Protein AF-A0A9D3PHN5-F1 (afdb_monomer)

Mean predicted aligned error: 14.87 Å

Sequence (229 aa):
MRIDFESGGRRMSIEAEALLQEAKESIEAAQNYRSELQQRLHGLSQARKQVRGSSSQTREALRRHFQELQTALARLLGERLAALLQEVDAIEQDSVRPLDDCQKLIEQGVSTADELLREGEAAIRCGEKDDKLGSFTKKALQIQLDSLPEVPALVDVPCLSAQLDDSLLHVVRERVSRHGSVASHPPVQIEELVERPGSVLVRWCKVRPRPPPDPPYLLVPVPRGLRFA

InterPro domains:
  IPR060586 CRLF3, N-terminal coiled-coil domain [PF27984] (26-161)

Radius of gyration: 51.21 Å; Cα contacts (8 Å, |Δi|>4): 59; chains: 1; bounding box: 119×55×153 Å

pLDDT: mean 83.65, std 16.76, range [39.19, 98.5]

Structure (mmCIF, N/CA/C/O backbone):
data_AF-A0A9D3PHN5-F1
#
_entry.id   AF-A0A9D3PHN5-F1
#
loop_
_atom_site.group_PDB
_atom_site.id
_atom_site.type_symbol
_atom_site.label_atom_id
_atom_site.label_alt_id
_atom_site.label_comp_id
_atom_site.label_asym_id
_atom_site.label_entity_id
_atom_site.label_seq_id
_atom_site.pdbx_PDB_ins_code
_atom_site.Cartn_x
_atom_site.Cartn_y
_atom_site.Cartn_z
_atom_site.occupancy
_atom_site.B_iso_or_equiv
_atom_site.auth_seq_id
_atom_site.auth_comp_id
_atom_site.auth_asym_id
_atom_site.auth_atom_id
_atom_site.pdbx_PDB_model_num
ATOM 1 N N . MET A 1 1 ? -64.621 1.259 97.352 1.00 39.19 1 MET A N 1
ATOM 2 C CA . MET A 1 1 ? -64.080 2.376 96.550 1.00 39.19 1 MET A CA 1
ATOM 3 C C . MET A 1 1 ? -62.578 2.166 96.374 1.00 39.19 1 MET A C 1
ATOM 5 O O . MET A 1 1 ? -61.781 2.647 97.160 1.00 39.19 1 MET A O 1
ATOM 9 N N . ARG A 1 2 ? -62.218 1.307 95.428 1.00 47.12 2 ARG A N 1
ATOM 10 C CA . ARG A 1 2 ? -60.880 0.974 94.904 1.00 47.12 2 ARG A CA 1
ATOM 11 C C . ARG A 1 2 ? -61.189 0.246 93.591 1.00 47.12 2 ARG A C 1
ATOM 13 O O . ARG A 1 2 ? -62.236 -0.394 93.563 1.00 47.12 2 ARG A O 1
ATOM 20 N N . ILE A 1 3 ? -60.308 0.322 92.591 1.00 48.88 3 ILE A N 1
ATOM 21 C CA . ILE A 1 3 ? -60.563 0.110 91.144 1.00 48.88 3 ILE A CA 1
ATOM 22 C C . ILE A 1 3 ? -60.984 1.477 90.561 1.00 48.88 3 ILE A C 1
ATOM 24 O O . ILE A 1 3 ? -62.019 1.999 90.944 1.00 48.88 3 ILE A O 1
ATOM 28 N N . ASP A 1 4 ? -60.088 2.278 89.966 1.00 47.00 4 ASP A N 1
ATOM 29 C CA . ASP A 1 4 ? -59.710 2.165 88.544 1.00 47.00 4 ASP A CA 1
ATOM 30 C C . ASP A 1 4 ? -58.341 2.787 88.154 1.00 47.00 4 ASP A C 1
ATOM 32 O O . ASP A 1 4 ? -58.029 2.920 86.972 1.00 47.00 4 ASP A O 1
ATOM 36 N N . PHE A 1 5 ? -57.474 3.171 89.097 1.00 45.59 5 PHE A N 1
ATOM 37 C CA . PHE A 1 5 ? -56.275 3.961 88.740 1.00 45.59 5 PHE A CA 1
ATOM 38 C C . PHE A 1 5 ? -55.102 3.164 88.115 1.00 45.59 5 PHE A C 1
ATOM 40 O O . PHE A 1 5 ? -54.188 3.762 87.556 1.00 45.59 5 PHE A O 1
ATOM 47 N N . GLU A 1 6 ? -55.119 1.824 88.143 1.00 48.78 6 GLU A N 1
ATOM 48 C CA . GLU A 1 6 ? -54.029 0.985 87.594 1.00 48.78 6 GLU A CA 1
ATOM 49 C C . GLU A 1 6 ? -54.205 0.597 86.108 1.00 48.78 6 GLU A C 1
ATOM 51 O O . GLU A 1 6 ? -53.236 0.220 85.446 1.00 48.78 6 GLU A O 1
ATOM 56 N N . SER A 1 7 ? -55.409 0.733 85.535 1.00 52.72 7 SER A N 1
ATOM 57 C CA . SER A 1 7 ? -55.694 0.312 84.147 1.00 52.72 7 SER A CA 1
ATOM 58 C C . SER A 1 7 ? -55.188 1.287 83.074 1.00 52.72 7 SER A C 1
ATOM 60 O O . SER A 1 7 ? -54.903 0.864 81.953 1.00 52.72 7 SER A O 1
ATOM 62 N N . GLY A 1 8 ? -55.035 2.576 83.399 1.00 52.84 8 GLY A N 1
ATOM 63 C CA . GLY A 1 8 ? -54.506 3.589 82.472 1.00 52.84 8 GLY A CA 1
ATOM 64 C C . GLY A 1 8 ? -52.986 3.513 82.280 1.00 52.84 8 GLY A C 1
ATOM 65 O O . GLY A 1 8 ? -52.499 3.647 81.161 1.00 52.84 8 GLY A O 1
ATOM 66 N N . GLY A 1 9 ? -52.234 3.214 83.347 1.00 55.41 9 GLY A N 1
ATOM 67 C CA . GLY A 1 9 ? -50.768 3.099 83.302 1.00 55.41 9 GLY A CA 1
ATOM 68 C C . GLY A 1 9 ? -50.265 1.844 82.578 1.00 55.41 9 GLY A C 1
ATOM 69 O O . GLY A 1 9 ? -49.274 1.907 81.855 1.00 55.41 9 GLY A O 1
ATOM 70 N N . ARG A 1 10 ? -50.979 0.712 82.692 1.00 58.91 10 ARG A N 1
ATOM 71 C CA . ARG A 1 10 ? -50.645 -0.524 81.956 1.00 58.91 10 ARG A CA 1
ATOM 72 C C . ARG A 1 10 ? -50.884 -0.416 80.452 1.00 58.91 10 ARG A C 1
ATOM 74 O O . ARG A 1 10 ? -50.079 -0.936 79.691 1.00 58.91 10 ARG A O 1
ATOM 81 N N . ARG A 1 11 ? -51.951 0.263 80.009 1.00 59.31 11 ARG A N 1
ATOM 82 C CA . ARG A 1 11 ? -52.222 0.453 78.571 1.00 59.31 11 ARG A CA 1
ATOM 83 C C . ARG A 1 11 ? -51.167 1.325 77.892 1.00 59.31 11 ARG A C 1
ATOM 85 O O . ARG A 1 11 ? -50.680 0.937 76.838 1.00 59.31 11 ARG A O 1
ATOM 92 N N . MET A 1 12 ? -50.749 2.422 78.531 1.00 60.56 12 MET A N 1
ATOM 93 C CA . MET A 1 12 ? -49.674 3.263 77.987 1.00 60.56 12 MET A CA 1
ATOM 94 C C . MET A 1 12 ? -48.314 2.550 77.947 1.00 60.56 12 MET A C 1
ATOM 96 O O . MET A 1 12 ? -47.527 2.796 77.041 1.00 60.56 12 MET A O 1
ATOM 100 N N . SER A 1 13 ? -48.035 1.645 78.892 1.00 68.06 13 SER A N 1
ATOM 101 C CA . SER A 1 13 ? -46.814 0.823 78.874 1.00 68.06 13 SER A CA 1
ATOM 102 C C . SER A 1 13 ? -46.782 -0.146 77.686 1.00 68.06 13 SER A C 1
ATOM 104 O O . SER A 1 13 ? -45.736 -0.321 77.073 1.00 68.06 13 SER A O 1
ATOM 106 N N . ILE A 1 14 ? -47.924 -0.746 77.339 1.00 74.75 14 ILE A N 1
ATOM 107 C CA . ILE A 1 14 ? -48.035 -1.718 76.238 1.00 74.75 14 ILE A CA 1
ATOM 108 C C . ILE A 1 14 ? -47.946 -1.021 74.872 1.00 74.75 14 ILE A C 1
ATOM 110 O O . ILE A 1 14 ? -47.276 -1.520 73.973 1.00 74.75 14 ILE A O 1
ATOM 114 N N . GLU A 1 15 ? -48.572 0.150 74.712 1.00 78.12 15 GLU A N 1
ATOM 115 C CA . GLU A 1 15 ? -48.428 0.962 73.492 1.00 78.12 15 GLU A CA 1
ATOM 116 C C . GLU A 1 15 ? -46.992 1.464 73.309 1.00 78.12 15 GLU A C 1
ATOM 118 O O . GLU A 1 15 ? -46.458 1.412 72.203 1.00 78.12 15 GLU A O 1
ATOM 123 N N . ALA A 1 16 ? -46.334 1.892 74.391 1.00 79.31 16 ALA A N 1
ATOM 124 C CA . ALA A 1 16 ? -44.933 2.291 74.343 1.00 79.31 16 ALA A CA 1
ATOM 125 C C . ALA A 1 16 ? -44.014 1.121 73.955 1.00 79.31 16 ALA A C 1
ATOM 127 O O . ALA A 1 16 ? -43.113 1.312 73.143 1.00 79.31 16 ALA A O 1
ATOM 128 N N . GLU A 1 17 ? -44.249 -0.086 74.480 1.00 84.00 17 GLU A N 1
ATOM 129 C CA . GLU A 1 17 ? -43.506 -1.299 74.108 1.00 84.00 17 GLU A CA 1
ATOM 130 C C . GLU A 1 17 ? -43.743 -1.716 72.649 1.00 84.00 17 GLU A C 1
ATOM 132 O O . GLU A 1 17 ? -42.786 -2.085 71.965 1.00 84.00 17 GLU A O 1
ATOM 137 N N . ALA A 1 18 ? -44.977 -1.600 72.145 1.00 86.50 18 ALA A N 1
ATOM 138 C CA . ALA A 1 18 ? -45.311 -1.881 70.748 1.00 86.50 18 ALA A CA 1
ATOM 139 C C . ALA A 1 18 ? -44.608 -0.912 69.783 1.00 86.50 18 ALA A C 1
ATOM 141 O O . ALA A 1 18 ? -43.981 -1.351 68.821 1.00 86.50 18 ALA A O 1
ATOM 142 N N . LEU A 1 19 ? -44.623 0.391 70.087 1.00 89.94 19 LEU A N 1
ATOM 143 C CA . LEU A 1 19 ? -43.897 1.406 69.314 1.00 89.94 19 LEU A CA 1
ATOM 144 C C . LEU A 1 19 ? -42.378 1.176 69.348 1.00 89.94 19 LEU A C 1
ATOM 146 O O . LEU A 1 19 ? -41.686 1.388 68.353 1.00 89.94 19 LEU A O 1
ATOM 150 N N . LEU A 1 20 ? -41.843 0.717 70.483 1.00 92.06 20 LEU A N 1
ATOM 151 C CA . LEU A 1 20 ? -40.424 0.375 70.622 1.00 92.06 20 LEU A CA 1
ATOM 152 C C . LEU A 1 20 ? -40.050 -0.836 69.762 1.00 92.06 20 LEU A C 1
ATOM 154 O O . LEU A 1 20 ? -38.965 -0.866 69.180 1.00 92.06 20 LEU A O 1
ATOM 158 N N . GLN A 1 21 ? -40.934 -1.829 69.681 1.00 90.94 21 GLN A N 1
ATOM 159 C CA . GLN A 1 21 ? -40.743 -3.009 68.847 1.00 90.94 21 GLN A CA 1
ATOM 160 C C . GLN A 1 21 ? -40.829 -2.666 67.352 1.00 90.94 21 GLN A C 1
ATOM 162 O O . GLN A 1 21 ? -39.932 -3.033 66.595 1.00 90.94 21 GLN A O 1
ATOM 167 N N . GLU A 1 22 ? -41.813 -1.866 66.943 1.00 93.44 22 GLU A N 1
ATOM 168 C CA . GLU A 1 22 ? -41.948 -1.372 65.567 1.00 93.44 22 GLU A CA 1
ATOM 169 C C . GLU A 1 22 ? -40.737 -0.527 65.135 1.00 93.44 22 GLU A C 1
ATOM 171 O O . GLU A 1 22 ? -40.224 -0.665 64.020 1.00 93.44 22 GLU A O 1
ATOM 176 N N . ALA A 1 23 ? -40.211 0.313 66.033 1.00 94.38 23 ALA A N 1
ATOM 177 C CA . ALA A 1 23 ? -38.996 1.079 65.775 1.00 94.38 23 ALA A CA 1
ATOM 178 C C . ALA A 1 23 ? -37.770 0.171 65.577 1.00 94.38 23 ALA A C 1
ATOM 180 O O . ALA A 1 23 ? -36.945 0.445 64.702 1.00 94.38 23 ALA A O 1
ATOM 181 N N . LYS A 1 24 ? -37.644 -0.921 66.346 1.00 94.94 24 LYS A N 1
ATOM 182 C CA . LYS A 1 24 ? -36.559 -1.904 66.176 1.00 94.94 24 LYS A CA 1
ATOM 183 C C . LYS A 1 24 ? -36.649 -2.616 64.829 1.00 94.94 24 LYS A C 1
ATOM 185 O O . LYS A 1 24 ? -35.645 -2.677 64.124 1.00 94.94 24 LYS A O 1
ATOM 190 N N . GLU A 1 25 ? -37.836 -3.085 64.454 1.00 95.69 25 GLU A N 1
ATOM 191 C CA . GLU A 1 25 ? -38.083 -3.737 63.160 1.00 95.69 25 GLU A CA 1
ATOM 192 C C . GLU A 1 25 ? -37.819 -2.776 61.993 1.00 95.69 25 GLU A C 1
ATOM 194 O O . GLU A 1 25 ? -37.174 -3.138 61.009 1.00 95.69 25 GLU A O 1
ATOM 199 N N . SER A 1 26 ? -38.216 -1.508 62.137 1.00 96.31 26 SER A N 1
ATOM 200 C CA . SER A 1 26 ? -37.928 -0.454 61.159 1.00 96.31 26 SER A CA 1
ATOM 201 C C . SER A 1 26 ? -36.427 -0.168 61.029 1.00 96.31 26 SER A C 1
ATOM 203 O O . SER A 1 26 ? -35.927 0.023 59.918 1.00 96.31 26 SER A O 1
ATOM 205 N N . ILE A 1 27 ? -35.683 -0.155 62.143 1.00 97.06 27 ILE A N 1
ATOM 206 C CA . ILE A 1 27 ? -34.220 0.001 62.133 1.00 97.06 27 ILE A CA 1
ATOM 207 C C . ILE A 1 27 ? -33.560 -1.187 61.428 1.00 97.06 27 ILE A C 1
ATOM 209 O O . ILE A 1 27 ? -32.676 -0.977 60.595 1.00 97.06 27 ILE A O 1
ATOM 213 N N . GLU A 1 28 ? -33.981 -2.416 61.726 1.00 96.94 28 GLU A N 1
ATOM 214 C CA . GLU A 1 28 ? -33.450 -3.623 61.085 1.00 96.94 28 GLU A CA 1
ATOM 215 C C . GLU A 1 28 ? -33.737 -3.625 59.575 1.00 96.94 28 GLU A C 1
ATOM 217 O O . GLU A 1 28 ? -32.826 -3.820 58.765 1.00 96.94 28 GLU A O 1
ATOM 222 N N . ALA A 1 29 ? -34.964 -3.281 59.171 1.00 97.25 29 ALA A N 1
ATOM 223 C CA . ALA A 1 29 ? -35.333 -3.122 57.767 1.00 97.25 29 ALA A CA 1
ATOM 224 C C . ALA A 1 29 ? -34.477 -2.054 57.062 1.00 97.25 29 ALA A C 1
ATOM 226 O O . ALA A 1 29 ? -33.975 -2.285 55.958 1.00 97.25 29 ALA A O 1
ATOM 227 N N . ALA A 1 30 ? -34.238 -0.906 57.705 1.00 97.25 30 ALA A N 1
ATOM 228 C CA . ALA A 1 30 ? -33.382 0.146 57.161 1.00 97.25 30 ALA A CA 1
ATOM 229 C C . ALA A 1 30 ? -31.910 -0.294 57.035 1.00 97.25 30 ALA A C 1
ATOM 231 O O . ALA A 1 30 ? -31.236 0.062 56.063 1.00 97.25 30 ALA A O 1
ATOM 232 N N . GLN A 1 31 ? -31.399 -1.085 57.985 1.00 97.44 31 GLN A N 1
ATOM 233 C CA . GLN A 1 31 ? -30.042 -1.639 57.933 1.00 97.44 31 GLN A CA 1
ATOM 234 C C . GLN A 1 31 ? -29.880 -2.655 56.797 1.00 97.44 31 GLN A C 1
ATOM 236 O O . GLN A 1 31 ? -28.888 -2.590 56.059 1.00 97.44 31 GLN A O 1
ATOM 241 N N . ASN A 1 32 ? -30.862 -3.538 56.617 1.00 97.69 32 ASN A N 1
ATOM 242 C CA . ASN A 1 32 ? -30.896 -4.496 55.513 1.00 97.69 32 ASN A CA 1
ATOM 243 C C . ASN A 1 32 ? -30.958 -3.766 54.166 1.00 97.69 32 ASN A C 1
ATOM 245 O O . ASN A 1 32 ? -30.109 -3.989 53.301 1.00 97.69 32 ASN A O 1
ATOM 249 N N . TYR A 1 33 ? -31.861 -2.790 54.032 1.00 97.56 33 TYR A N 1
ATOM 250 C CA . TYR A 1 33 ? -31.985 -1.978 52.823 1.00 97.56 33 TYR A CA 1
ATOM 251 C C . TYR A 1 33 ? -30.690 -1.227 52.481 1.00 97.56 33 TYR A C 1
ATOM 253 O O . TYR A 1 33 ? -30.237 -1.237 51.334 1.00 97.56 33 TYR A O 1
ATOM 261 N N . ARG A 1 34 ? -30.024 -0.625 53.477 1.00 98.12 34 ARG A N 1
ATOM 262 C CA . ARG A 1 34 ? -28.717 0.023 53.282 1.00 98.12 34 ARG A CA 1
ATOM 263 C C . ARG A 1 34 ? -27.672 -0.960 52.751 1.00 98.12 34 ARG A C 1
ATOM 265 O O . ARG A 1 34 ? -26.902 -0.596 51.861 1.00 98.12 34 ARG A O 1
ATOM 272 N N . SER A 1 35 ? -27.637 -2.177 53.287 1.00 97.62 35 SER A N 1
ATOM 273 C CA . SER A 1 35 ? -26.669 -3.207 52.891 1.00 97.62 35 SER A CA 1
ATOM 274 C C . SER A 1 35 ? -26.894 -3.656 51.442 1.00 97.62 35 SER A C 1
ATOM 276 O O . SER A 1 35 ? -25.946 -3.709 50.655 1.00 97.62 35 SER A O 1
ATOM 278 N N . GLU A 1 36 ? -28.150 -3.860 51.036 1.00 97.94 36 GLU A N 1
ATOM 279 C CA . GLU A 1 36 ? -28.498 -4.153 49.640 1.00 97.94 36 GLU A CA 1
ATOM 280 C C . GLU A 1 36 ? -28.116 -3.012 48.690 1.00 97.94 36 GLU A C 1
ATOM 282 O O . GLU A 1 36 ? -27.560 -3.245 47.611 1.00 97.94 36 GLU A O 1
ATOM 287 N N . LEU A 1 37 ? -28.370 -1.758 49.082 1.00 98.06 37 LEU A N 1
ATOM 288 C CA . LEU A 1 37 ? -27.970 -0.594 48.291 1.00 98.06 37 LEU A CA 1
ATOM 289 C C . LEU A 1 37 ? -26.449 -0.521 48.121 1.00 98.06 37 LEU A C 1
ATOM 291 O O . LEU A 1 37 ? -25.969 -0.238 47.022 1.00 98.06 37 LEU A O 1
ATOM 295 N N . GLN A 1 38 ? -25.679 -0.814 49.170 1.00 97.94 38 GLN A N 1
ATOM 296 C CA . GLN A 1 38 ? -24.216 -0.871 49.097 1.00 97.94 38 GLN A CA 1
ATOM 297 C C . GLN A 1 38 ? -23.734 -1.972 48.144 1.00 97.94 38 GLN A C 1
ATOM 299 O O . GLN A 1 38 ? -22.843 -1.726 47.324 1.00 97.94 38 GLN A O 1
ATOM 304 N N . GLN A 1 39 ? -24.359 -3.152 48.174 1.00 97.12 39 GLN A N 1
ATOM 305 C CA . GLN A 1 39 ? -24.060 -4.236 47.237 1.00 97.12 39 GLN A CA 1
ATOM 306 C C . GLN A 1 39 ? -24.372 -3.835 45.786 1.00 97.12 39 GLN A C 1
ATOM 308 O O . GLN A 1 39 ? -23.549 -4.042 44.890 1.00 97.12 39 GLN A O 1
ATOM 313 N N . ARG A 1 40 ? -25.521 -3.191 45.537 1.00 96.88 40 ARG A N 1
ATOM 314 C CA . ARG A 1 40 ? -25.890 -2.689 44.201 1.00 96.88 40 ARG A CA 1
ATOM 315 C C . ARG A 1 40 ? -24.937 -1.596 43.711 1.00 96.88 40 ARG A C 1
ATOM 317 O O . ARG A 1 40 ? -24.549 -1.609 42.543 1.00 96.88 40 ARG A O 1
ATOM 324 N N . LEU A 1 41 ? -24.506 -0.684 44.587 1.00 97.94 41 LEU A N 1
ATOM 325 C CA . LEU A 1 41 ? -23.492 0.329 44.264 1.00 97.94 41 LEU A CA 1
ATOM 326 C C . LEU A 1 41 ? -22.151 -0.309 43.884 1.00 97.94 41 LEU A C 1
ATOM 328 O O . LEU A 1 41 ? -21.505 0.137 42.931 1.00 97.94 41 LEU A O 1
ATOM 332 N N . HIS A 1 42 ? -21.749 -1.375 44.581 1.00 96.75 42 HIS A N 1
ATOM 333 C CA . HIS A 1 42 ? -20.556 -2.137 44.228 1.00 96.75 42 HIS A CA 1
ATOM 334 C C . HIS A 1 42 ? -20.684 -2.777 42.838 1.00 96.75 42 HIS A C 1
ATOM 336 O O . HIS A 1 42 ? -19.801 -2.589 41.997 1.00 96.75 42 HIS A O 1
ATOM 342 N N . GLY A 1 43 ? -21.805 -3.450 42.558 1.00 96.31 43 GLY A N 1
ATOM 343 C CA . GLY A 1 43 ? -22.086 -4.030 41.241 1.00 96.31 43 GLY A CA 1
ATOM 344 C C . GLY A 1 43 ? -22.066 -2.986 40.119 1.00 96.31 43 GLY A C 1
ATOM 345 O O . GLY A 1 43 ? -21.441 -3.193 39.079 1.00 96.31 43 GLY A O 1
ATOM 346 N N . LEU A 1 44 ? -22.646 -1.803 40.353 1.00 97.44 44 LEU A N 1
ATOM 347 C CA . LEU A 1 44 ? -22.613 -0.696 39.395 1.00 97.44 44 LEU A CA 1
ATOM 348 C C . LEU A 1 44 ? -21.183 -0.193 39.134 1.00 97.44 44 LEU A C 1
ATOM 350 O O . LEU A 1 44 ? -20.829 0.128 37.997 1.00 97.44 44 LEU A O 1
ATOM 354 N N . SER A 1 45 ? -20.343 -0.133 40.171 1.00 97.31 45 SER A N 1
ATOM 355 C CA . SER A 1 45 ? -18.927 0.227 40.037 1.00 97.31 45 SER A CA 1
ATOM 356 C C . SER A 1 45 ? -18.167 -0.780 39.169 1.00 97.31 45 SER A C 1
ATOM 358 O O . SER A 1 45 ? -17.412 -0.383 38.277 1.00 97.31 45 SER A O 1
ATOM 360 N N . GLN A 1 46 ? -18.412 -2.079 39.361 1.00 96.38 46 GLN A N 1
ATOM 361 C CA . GLN A 1 46 ? -17.823 -3.133 38.532 1.00 96.38 46 GLN A CA 1
ATOM 362 C C . GLN A 1 46 ? -18.296 -3.049 37.074 1.00 96.38 46 GLN A C 1
ATOM 364 O O . GLN A 1 46 ? -17.462 -3.034 36.168 1.00 96.38 46 GLN A O 1
ATOM 369 N N . ALA A 1 47 ? -19.600 -2.879 36.838 1.00 93.50 47 ALA A N 1
ATOM 370 C CA . ALA A 1 47 ? -20.152 -2.713 35.492 1.00 93.50 47 ALA A CA 1
ATOM 371 C C . ALA A 1 47 ? -19.524 -1.512 34.760 1.00 93.50 47 ALA A C 1
ATOM 373 O O . ALA A 1 47 ? -19.133 -1.609 33.595 1.00 93.50 47 ALA A O 1
ATOM 374 N N . ARG A 1 48 ? -19.325 -0.384 35.461 1.00 97.25 48 ARG A N 1
ATOM 375 C CA . ARG A 1 48 ? -18.613 0.784 34.912 1.00 97.25 48 ARG A CA 1
ATOM 376 C C . ARG A 1 48 ? -17.168 0.460 34.539 1.00 97.25 48 ARG A C 1
ATOM 378 O O . ARG A 1 48 ? -16.712 0.891 33.478 1.00 97.25 48 ARG A O 1
ATOM 385 N N . LYS A 1 49 ? -16.440 -0.275 35.387 1.00 96.56 49 LYS A N 1
ATOM 386 C CA . LYS A 1 49 ? -15.064 -0.708 35.089 1.00 96.56 49 LYS A CA 1
ATOM 387 C C . LYS A 1 49 ? -15.025 -1.610 33.856 1.00 96.56 49 LYS A C 1
ATOM 389 O O . LYS A 1 49 ? -14.186 -1.385 32.990 1.00 96.56 49 LYS A O 1
ATOM 394 N N . GLN A 1 50 ? -15.956 -2.553 33.734 1.00 93.38 50 GLN A N 1
ATOM 395 C CA . GLN A 1 50 ? -16.044 -3.458 32.587 1.00 93.38 50 GLN A CA 1
ATOM 396 C C . GLN A 1 50 ? -16.283 -2.708 31.270 1.00 93.38 50 GLN A C 1
ATOM 398 O O . GLN A 1 50 ? -15.563 -2.932 30.296 1.00 93.38 50 GLN A O 1
ATOM 403 N N . VAL A 1 51 ? -17.243 -1.778 31.230 1.00 94.38 51 VAL A N 1
ATOM 404 C CA . VAL A 1 51 ? -17.517 -0.977 30.022 1.00 94.38 51 VAL A CA 1
ATOM 405 C C . VAL A 1 51 ? -16.307 -0.118 29.644 1.00 94.38 51 VAL A C 1
ATOM 407 O O . VAL A 1 51 ? -15.928 -0.052 28.477 1.00 94.38 51 VAL A O 1
ATOM 410 N N . ARG A 1 52 ? -15.649 0.515 30.623 1.00 96.94 52 ARG A N 1
ATOM 411 C CA . ARG A 1 52 ? -14.448 1.327 30.363 1.00 96.94 52 ARG A CA 1
ATOM 412 C C . ARG A 1 52 ? -13.274 0.482 29.868 1.00 96.94 52 ARG A C 1
ATOM 414 O O . ARG A 1 52 ? -12.632 0.866 28.893 1.00 96.94 52 ARG A O 1
ATOM 421 N N . GLY A 1 53 ? -13.022 -0.659 30.507 1.00 96.19 53 GLY A N 1
ATOM 422 C CA . GLY A 1 53 ? -11.951 -1.583 30.134 1.00 96.19 53 GLY A CA 1
ATOM 423 C C . GLY A 1 53 ? -12.145 -2.139 28.725 1.00 96.19 53 GLY A C 1
ATOM 424 O O . GLY A 1 53 ? -11.269 -1.976 27.878 1.00 96.19 53 GLY A O 1
ATOM 425 N N . SER A 1 54 ? -13.327 -2.693 28.443 1.00 93.69 54 SER A N 1
ATOM 426 C CA . SER A 1 54 ? -13.667 -3.221 27.112 1.00 93.69 54 SER A CA 1
ATOM 427 C C . SER A 1 54 ? -13.643 -2.141 26.025 1.00 93.69 54 SER A C 1
ATOM 429 O O . SER A 1 54 ? -13.136 -2.388 24.932 1.00 93.69 54 SER A O 1
ATOM 431 N N . SER A 1 55 ? -14.105 -0.919 26.316 1.00 96.00 55 SER A N 1
ATOM 432 C CA . SER A 1 55 ? -14.017 0.205 25.376 1.00 96.00 55 SER A CA 1
ATOM 433 C C . SER A 1 55 ? -12.568 0.572 25.052 1.00 96.00 55 SER A C 1
ATOM 435 O O . SER A 1 55 ? -12.236 0.776 23.884 1.00 96.00 55 SER A O 1
ATOM 437 N N . SER A 1 56 ? -11.697 0.629 26.065 1.00 97.69 56 SER A N 1
ATOM 438 C CA . SER A 1 56 ? -10.273 0.921 25.870 1.00 97.69 56 SER A CA 1
ATOM 439 C C . SER A 1 56 ? -9.598 -0.148 25.014 1.00 97.69 56 SER A C 1
ATOM 441 O O . SER A 1 56 ? -8.957 0.186 24.019 1.00 97.69 56 SER A O 1
ATOM 443 N N . GLN A 1 57 ? -9.812 -1.422 25.347 1.00 96.06 57 GLN A N 1
ATOM 444 C CA . GLN A 1 57 ? -9.270 -2.557 24.595 1.00 96.06 57 GLN A CA 1
ATOM 445 C C . GLN A 1 57 ? -9.769 -2.568 23.145 1.00 96.06 57 GLN A C 1
ATOM 447 O O . GLN A 1 57 ? -8.977 -2.716 22.220 1.00 96.06 57 GLN A O 1
ATOM 452 N N . THR A 1 58 ? -11.067 -2.334 22.926 1.00 95.69 58 THR A N 1
ATOM 453 C CA . THR A 1 58 ? -11.651 -2.283 21.576 1.00 95.69 58 THR A CA 1
ATOM 454 C C . THR A 1 58 ? -11.056 -1.139 20.756 1.00 95.69 58 THR A C 1
ATOM 456 O O . THR A 1 58 ? -10.729 -1.323 19.587 1.00 95.69 58 THR A O 1
ATOM 459 N N . ARG A 1 59 ? -10.862 0.045 21.355 1.00 98.12 59 ARG A N 1
ATOM 460 C CA . ARG A 1 59 ? -10.221 1.186 20.677 1.00 98.12 59 ARG A CA 1
ATOM 461 C C . ARG A 1 59 ? -8.784 0.881 20.276 1.00 98.12 59 ARG A C 1
ATOM 463 O O . ARG A 1 59 ? -8.379 1.252 19.180 1.00 98.12 59 ARG A O 1
ATOM 470 N N . GLU A 1 60 ? -8.018 0.245 21.155 1.00 98.25 60 GLU A N 1
ATOM 471 C CA . GLU A 1 60 ? -6.642 -0.148 20.859 1.00 98.25 60 GLU A CA 1
ATOM 472 C C . GLU A 1 60 ? -6.588 -1.189 19.736 1.00 98.25 60 GLU A C 1
ATOM 474 O O . GLU A 1 60 ? -5.840 -1.006 18.778 1.00 98.25 60 GLU A O 1
ATOM 479 N N . ALA A 1 61 ? -7.436 -2.218 19.801 1.00 96.94 61 ALA A N 1
ATOM 480 C CA . ALA A 1 61 ? -7.532 -3.243 18.767 1.00 96.94 61 ALA A CA 1
ATOM 481 C C . ALA A 1 61 ? -7.900 -2.649 17.398 1.00 96.94 61 ALA A C 1
ATOM 483 O O . ALA A 1 61 ? -7.253 -2.963 16.403 1.00 96.94 61 ALA A O 1
ATOM 484 N N . LEU A 1 62 ? -8.883 -1.739 17.348 1.00 97.69 62 LEU A N 1
ATOM 485 C CA . LEU A 1 62 ? -9.255 -1.036 16.117 1.00 97.69 62 LEU A CA 1
ATOM 486 C C . LEU A 1 62 ? -8.090 -0.209 15.566 1.00 97.69 62 LEU A C 1
ATOM 488 O O . LEU A 1 62 ? -7.791 -0.296 14.379 1.00 97.69 62 LEU A O 1
ATOM 492 N N . ARG A 1 63 ? -7.412 0.576 16.415 1.00 98.44 63 ARG A N 1
ATOM 493 C CA . ARG A 1 63 ? -6.262 1.387 15.984 1.00 98.44 63 ARG A CA 1
ATOM 494 C C . ARG A 1 63 ? -5.150 0.522 15.410 1.00 98.44 63 ARG A C 1
ATOM 496 O O . ARG A 1 63 ? -4.679 0.817 14.319 1.00 98.44 63 ARG A O 1
ATOM 503 N N . ARG A 1 64 ? -4.781 -0.549 16.118 1.00 98.38 64 ARG A N 1
ATOM 504 C CA . ARG A 1 64 ? -3.759 -1.500 15.673 1.00 98.38 64 ARG A CA 1
ATOM 505 C C . ARG A 1 64 ? -4.124 -2.100 14.316 1.00 98.38 64 ARG A C 1
ATOM 507 O O . ARG A 1 64 ? -3.341 -1.997 13.382 1.00 98.38 64 ARG A O 1
ATOM 514 N N . HIS A 1 65 ? -5.340 -2.627 14.185 1.00 97.81 65 HIS A N 1
ATOM 515 C CA . HIS A 1 65 ? -5.823 -3.251 12.951 1.00 97.81 65 HIS A CA 1
ATOM 516 C C . HIS A 1 65 ? -5.798 -2.301 11.747 1.00 97.81 65 HIS A C 1
ATOM 518 O O . HIS A 1 65 ? -5.306 -2.652 10.678 1.00 97.81 65 HIS A O 1
ATOM 524 N N . PHE A 1 66 ? -6.300 -1.071 11.904 1.00 97.44 66 PHE A N 1
ATOM 525 C CA . PHE A 1 66 ? -6.281 -0.098 10.807 1.00 97.44 66 PHE A CA 1
ATOM 526 C C . PHE A 1 66 ? -4.869 0.409 10.491 1.00 97.44 66 PHE A C 1
ATOM 528 O O . PHE A 1 66 ? -4.584 0.682 9.328 1.00 97.44 66 PHE A O 1
ATOM 535 N N . GLN A 1 67 ? -3.977 0.496 11.478 1.00 98.38 67 GLN A N 1
ATOM 536 C CA . GLN A 1 67 ? -2.574 0.850 11.255 1.00 98.38 67 GLN A CA 1
ATOM 537 C C . GLN A 1 67 ? -1.823 -0.245 10.483 1.00 98.38 67 GLN A C 1
ATOM 539 O O . GLN A 1 67 ? -1.081 0.053 9.545 1.00 98.38 67 GLN A O 1
ATOM 544 N N . GLU A 1 68 ? -2.041 -1.512 10.831 1.00 98.12 68 GLU A N 1
ATOM 545 C CA . GLU A 1 68 ? -1.509 -2.660 10.090 1.00 98.12 68 GLU A CA 1
ATOM 546 C C . GLU A 1 68 ? -2.028 -2.672 8.646 1.00 98.12 68 GLU A C 1
ATOM 548 O O . GLU A 1 68 ? -1.239 -2.796 7.707 1.00 98.12 68 GLU A O 1
ATOM 553 N N . LEU A 1 69 ? -3.333 -2.448 8.448 1.00 96.88 69 LEU A N 1
ATOM 554 C CA . LEU A 1 69 ? -3.940 -2.376 7.118 1.00 96.88 69 LEU A CA 1
ATOM 555 C C . LEU A 1 69 ? -3.367 -1.227 6.275 1.00 96.88 69 LEU A C 1
ATOM 557 O O . LEU A 1 69 ? -3.050 -1.429 5.104 1.00 96.88 69 LEU A O 1
ATOM 561 N N . GLN A 1 70 ? -3.212 -0.035 6.860 1.00 97.19 70 GLN A N 1
ATOM 562 C CA . GLN A 1 70 ? -2.591 1.114 6.193 1.00 97.19 70 GLN A CA 1
ATOM 563 C C . GLN A 1 70 ? -1.158 0.803 5.764 1.00 97.19 70 GLN A C 1
ATOM 565 O O . GLN A 1 70 ? -0.777 1.098 4.634 1.00 97.19 70 GLN A O 1
ATOM 570 N N . THR A 1 71 ? -0.387 0.163 6.644 1.00 98.38 71 THR A N 1
ATOM 571 C CA . THR A 1 71 ? 1.006 -0.211 6.375 1.00 98.38 71 THR A CA 1
ATOM 572 C C . THR A 1 71 ? 1.087 -1.236 5.243 1.00 98.38 71 THR A C 1
ATOM 574 O O . THR A 1 71 ? 1.887 -1.084 4.321 1.00 98.38 71 THR A O 1
ATOM 577 N N . ALA A 1 72 ? 0.222 -2.253 5.266 1.00 97.75 72 ALA A N 1
ATOM 578 C CA . ALA A 1 72 ? 0.153 -3.265 4.219 1.00 97.75 72 ALA 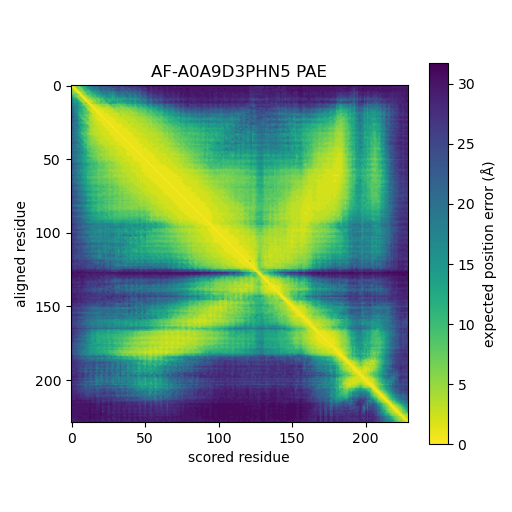A CA 1
ATOM 579 C C . ALA A 1 72 ? -0.248 -2.668 2.861 1.00 97.75 72 ALA A C 1
ATOM 581 O O . ALA A 1 72 ? 0.390 -2.969 1.854 1.00 97.75 72 ALA A O 1
ATOM 582 N N . LEU A 1 73 ? -1.263 -1.798 2.829 1.00 96.69 73 LEU A N 1
ATOM 583 C CA . LEU A 1 73 ? -1.707 -1.140 1.599 1.00 96.69 73 LEU A CA 1
ATOM 584 C C . LEU A 1 73 ? -0.624 -0.216 1.029 1.00 96.69 73 LEU A C 1
ATOM 586 O O . LEU A 1 73 ? -0.358 -0.264 -0.169 1.00 96.69 73 LEU A O 1
ATOM 590 N N . ALA A 1 74 ? 0.030 0.580 1.879 1.00 97.50 74 ALA A N 1
ATOM 591 C CA . ALA A 1 74 ? 1.130 1.448 1.467 1.00 97.50 74 ALA A CA 1
ATOM 592 C C . ALA A 1 74 ? 2.291 0.644 0.868 1.00 97.50 74 ALA A C 1
ATOM 594 O O . ALA A 1 74 ? 2.815 1.020 -0.179 1.00 97.50 74 ALA A O 1
ATOM 595 N N . ARG A 1 75 ? 2.647 -0.494 1.482 1.00 98.38 75 ARG A N 1
ATOM 596 C CA . ARG A 1 75 ? 3.673 -1.399 0.950 1.00 98.38 75 ARG A CA 1
ATOM 597 C C . ARG A 1 75 ? 3.297 -1.929 -0.433 1.00 98.38 75 ARG A C 1
ATOM 599 O O . ARG A 1 75 ? 4.105 -1.826 -1.343 1.00 98.38 75 ARG A O 1
ATOM 606 N N . LEU A 1 76 ? 2.079 -2.448 -0.607 1.00 97.69 76 LEU A N 1
ATOM 607 C CA . LEU A 1 76 ? 1.626 -3.002 -1.891 1.00 97.69 76 LEU A CA 1
ATOM 608 C C . LEU A 1 76 ? 1.603 -1.950 -3.009 1.00 97.69 76 LEU A C 1
ATOM 610 O O . LEU A 1 76 ? 2.001 -2.234 -4.136 1.00 97.69 76 LEU A O 1
ATOM 614 N N . LEU A 1 77 ? 1.162 -0.727 -2.698 1.00 96.69 77 LEU A N 1
ATOM 615 C CA . LEU A 1 77 ? 1.191 0.385 -3.650 1.00 96.69 77 LEU A CA 1
ATOM 616 C C . LEU A 1 77 ? 2.628 0.787 -4.000 1.00 96.69 77 LEU A C 1
ATOM 618 O O . LEU A 1 77 ? 2.930 1.006 -5.171 1.00 96.69 77 LEU A O 1
ATOM 622 N N . GLY A 1 78 ? 3.517 0.837 -3.003 1.00 98.19 78 GLY A N 1
ATOM 623 C CA . GLY A 1 78 ? 4.941 1.100 -3.207 1.00 98.19 78 GLY A CA 1
ATOM 624 C C . GLY A 1 78 ? 5.620 0.037 -4.072 1.00 98.19 78 GLY A C 1
ATOM 625 O O . GLY A 1 78 ? 6.348 0.381 -4.995 1.00 98.19 78 GLY A O 1
ATOM 626 N N . GLU A 1 79 ? 5.331 -1.244 -3.834 1.00 98.44 79 GLU A N 1
ATOM 627 C CA . GLU A 1 79 ? 5.832 -2.363 -4.642 1.00 98.44 79 GLU A CA 1
ATOM 628 C C . GLU A 1 79 ? 5.345 -2.278 -6.089 1.00 98.44 79 GLU A C 1
ATOM 630 O O . GLU A 1 79 ? 6.134 -2.458 -7.015 1.00 98.44 79 GLU A O 1
ATOM 635 N N . ARG A 1 80 ? 4.064 -1.946 -6.307 1.00 97.19 80 ARG A N 1
ATOM 636 C CA . ARG A 1 80 ? 3.541 -1.782 -7.668 1.00 97.19 80 ARG A CA 1
ATOM 637 C C . ARG A 1 80 ? 4.185 -0.601 -8.390 1.00 97.19 80 ARG A C 1
ATOM 639 O O . ARG A 1 80 ? 4.505 -0.732 -9.568 1.00 97.19 80 ARG A O 1
ATOM 646 N N . LEU A 1 81 ? 4.380 0.523 -7.701 1.00 97.56 81 LEU A N 1
ATOM 647 C CA . LEU A 1 81 ? 5.074 1.678 -8.265 1.00 97.56 81 LEU A CA 1
ATOM 648 C C . LEU A 1 81 ? 6.521 1.329 -8.628 1.00 97.56 81 LEU A C 1
ATOM 650 O O . LEU A 1 81 ? 6.946 1.623 -9.738 1.00 97.56 81 LEU A O 1
ATOM 654 N N . ALA A 1 82 ? 7.252 0.671 -7.726 1.00 98.50 82 ALA A N 1
ATOM 655 C CA . ALA A 1 82 ? 8.629 0.254 -7.978 1.00 98.50 82 ALA A CA 1
ATOM 656 C C . ALA A 1 82 ? 8.730 -0.675 -9.197 1.00 98.50 82 ALA A C 1
ATOM 658 O O . ALA A 1 82 ? 9.611 -0.487 -10.028 1.00 98.50 82 ALA A O 1
ATOM 659 N N . ALA A 1 83 ? 7.797 -1.621 -9.342 1.00 98.31 83 ALA A N 1
ATOM 660 C CA . ALA A 1 83 ? 7.745 -2.496 -10.510 1.00 98.31 83 ALA A CA 1
ATOM 661 C C . ALA A 1 83 ? 7.512 -1.711 -11.813 1.00 98.31 83 ALA A C 1
ATOM 663 O O . ALA A 1 83 ? 8.225 -1.926 -12.783 1.00 98.31 83 ALA A O 1
ATOM 664 N N . LEU A 1 84 ? 6.565 -0.765 -11.823 1.00 97.75 84 LEU A N 1
ATOM 665 C CA . LEU A 1 84 ? 6.299 0.074 -12.998 1.00 97.75 84 LEU A CA 1
ATOM 666 C C . LEU A 1 84 ? 7.495 0.958 -13.370 1.00 97.75 84 LEU A C 1
ATOM 668 O O . LEU A 1 84 ? 7.787 1.120 -14.548 1.00 97.75 84 LEU A O 1
ATOM 672 N N . LEU A 1 85 ? 8.193 1.519 -12.381 1.00 98.19 85 LEU A N 1
ATOM 673 C CA . LEU A 1 85 ? 9.414 2.291 -12.622 1.00 98.19 85 LEU A CA 1
ATOM 674 C C . LEU A 1 85 ? 10.522 1.407 -13.198 1.00 98.19 85 LEU A C 1
ATOM 676 O O . LEU A 1 85 ? 11.160 1.794 -14.165 1.00 98.19 85 LEU A O 1
ATOM 680 N N . GLN A 1 86 ? 10.682 0.187 -12.685 1.00 98.25 86 GLN A N 1
ATOM 681 C CA . GLN A 1 86 ? 11.639 -0.770 -13.234 1.00 98.25 86 GLN A CA 1
ATOM 682 C C . GLN A 1 86 ? 11.298 -1.173 -14.680 1.00 98.25 86 GLN A C 1
ATOM 684 O O . GLN A 1 86 ? 12.202 -1.359 -15.490 1.00 98.25 86 GLN A O 1
ATOM 689 N N . GLU A 1 87 ? 10.012 -1.312 -15.019 1.00 97.06 87 GLU A N 1
ATOM 690 C CA . GLU A 1 87 ? 9.571 -1.539 -16.403 1.00 97.06 87 GLU A CA 1
ATOM 691 C C . GLU A 1 87 ? 9.963 -0.355 -17.309 1.00 97.06 87 GLU A C 1
ATOM 693 O O . GLU A 1 87 ? 10.450 -0.575 -18.417 1.00 97.06 87 GLU A O 1
ATOM 698 N N . VAL A 1 88 ? 9.809 0.887 -16.832 1.00 97.38 88 VAL A N 1
ATOM 699 C CA . VAL A 1 88 ? 10.246 2.096 -17.556 1.00 97.38 88 VAL A CA 1
ATOM 700 C C . VAL A 1 88 ? 11.761 2.100 -17.762 1.00 97.38 88 VAL A C 1
ATOM 702 O O . VAL A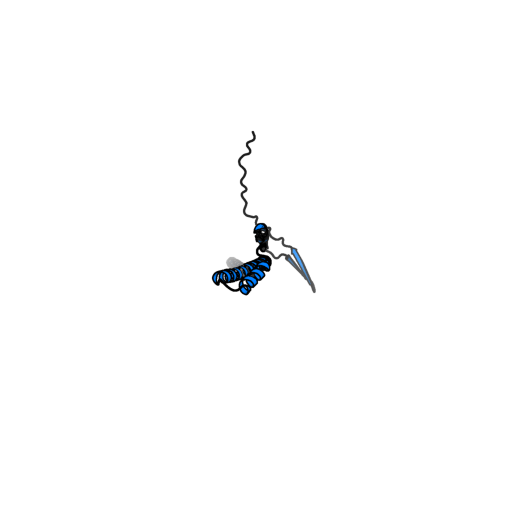 1 88 ? 12.201 2.252 -18.899 1.00 97.38 88 VAL A O 1
ATOM 705 N N . ASP A 1 89 ? 12.538 1.870 -16.701 1.00 96.94 89 ASP A N 1
ATOM 706 C CA . ASP A 1 89 ? 14.006 1.843 -16.754 1.00 96.94 89 ASP A CA 1
ATOM 707 C C . ASP A 1 89 ? 14.513 0.774 -17.736 1.00 96.94 89 ASP A C 1
ATOM 709 O O . ASP A 1 89 ? 15.456 1.004 -18.493 1.00 96.94 89 ASP A O 1
ATOM 713 N N . ALA A 1 90 ? 13.872 -0.400 -17.754 1.00 96.19 90 ALA A N 1
ATOM 714 C CA . ALA A 1 90 ? 14.223 -1.479 -18.671 1.00 96.19 90 ALA A CA 1
ATOM 715 C C . ALA A 1 90 ? 13.973 -1.087 -20.135 1.00 96.19 90 ALA A C 1
ATOM 717 O O . ALA A 1 90 ? 14.846 -1.273 -20.981 1.00 96.19 90 ALA A O 1
ATOM 718 N N . ILE A 1 91 ? 12.808 -0.502 -20.436 1.00 95.56 91 ILE A N 1
ATOM 719 C CA . ILE A 1 91 ? 12.488 -0.054 -21.797 1.00 95.56 91 ILE A CA 1
ATOM 720 C C . ILE A 1 91 ? 13.426 1.076 -22.228 1.00 95.56 91 ILE A C 1
ATOM 722 O O . ILE A 1 91 ? 13.873 1.081 -23.374 1.00 95.56 91 ILE A O 1
ATOM 726 N N . GLU A 1 92 ? 13.736 2.023 -21.341 1.00 94.88 92 GLU A N 1
ATOM 727 C CA . GLU A 1 92 ? 14.704 3.087 -21.619 1.00 94.88 92 GLU A CA 1
ATOM 728 C C . GLU A 1 92 ? 16.069 2.492 -21.972 1.00 94.88 92 GLU A C 1
ATOM 730 O O . GLU A 1 92 ? 16.618 2.796 -23.031 1.00 94.88 92 GLU A O 1
ATOM 735 N N . GLN A 1 93 ? 16.585 1.586 -21.138 1.00 93.38 93 GLN A N 1
ATOM 736 C CA . GLN A 1 93 ? 17.878 0.948 -21.363 1.00 93.38 93 GLN A CA 1
ATOM 737 C C . GLN A 1 93 ? 17.927 0.179 -22.693 1.00 93.38 93 GLN A C 1
ATOM 739 O O . GLN A 1 93 ? 18.907 0.292 -23.438 1.00 93.38 93 GLN A O 1
ATOM 744 N N . ASP A 1 94 ? 16.872 -0.574 -23.006 1.00 94.44 94 ASP A N 1
ATOM 745 C CA . ASP A 1 94 ? 16.771 -1.352 -24.241 1.00 94.44 94 ASP A CA 1
ATOM 746 C C . ASP A 1 94 ? 16.617 -0.460 -25.483 1.00 94.44 94 ASP A C 1
ATOM 748 O O . ASP A 1 94 ? 17.107 -0.809 -26.558 1.00 94.44 94 ASP A O 1
ATOM 752 N N . SER A 1 95 ? 15.979 0.706 -25.340 1.00 93.06 95 SER A N 1
ATOM 753 C CA . SER A 1 95 ? 15.724 1.637 -26.447 1.00 93.06 95 SER A CA 1
ATOM 754 C C . SER A 1 95 ? 16.901 2.573 -26.725 1.00 93.06 95 SER A C 1
ATOM 756 O O . SER A 1 95 ? 17.144 2.918 -27.879 1.00 93.06 95 SER A O 1
ATOM 758 N N . VAL A 1 96 ? 17.646 2.986 -25.695 1.00 94.31 96 VAL A N 1
ATOM 759 C CA . VAL A 1 96 ? 18.780 3.919 -25.828 1.00 94.31 96 VAL A CA 1
ATOM 760 C C . VAL A 1 96 ? 20.016 3.221 -26.385 1.00 94.31 96 VAL A C 1
ATOM 762 O O . VAL A 1 96 ? 20.718 3.787 -27.219 1.00 94.31 96 VAL A O 1
ATOM 765 N N . ARG A 1 97 ? 20.274 1.969 -25.995 1.00 91.81 97 ARG A N 1
ATOM 766 C CA . ARG A 1 97 ? 21.503 1.264 -26.386 1.00 91.81 97 ARG A CA 1
ATOM 767 C C . ARG A 1 97 ? 21.732 1.189 -27.910 1.00 91.81 97 ARG A C 1
ATOM 769 O O . ARG A 1 97 ? 22.850 1.478 -28.336 1.00 91.81 97 ARG A O 1
ATOM 776 N N . PRO A 1 98 ? 20.738 0.850 -28.754 1.00 92.19 98 PRO A N 1
ATOM 777 C CA . PRO A 1 98 ? 20.913 0.893 -30.206 1.00 92.19 98 PRO A CA 1
ATOM 778 C C . PRO A 1 98 ? 21.193 2.303 -30.741 1.00 92.19 98 PRO A C 1
ATOM 780 O O . PRO A 1 98 ? 21.930 2.448 -31.715 1.00 92.19 98 PRO A O 1
ATOM 783 N N . LEU A 1 99 ? 20.634 3.341 -30.108 1.00 93.56 99 LEU A N 1
ATOM 784 C CA . LEU A 1 99 ? 20.867 4.737 -30.487 1.00 93.56 99 LEU A CA 1
ATOM 785 C C . LEU A 1 99 ? 22.298 5.169 -30.153 1.00 93.56 99 LEU A C 1
ATOM 787 O O . LEU A 1 99 ? 22.949 5.779 -30.999 1.00 93.56 99 LEU A O 1
ATOM 791 N N . ASP A 1 100 ? 22.818 4.781 -28.986 1.00 94.44 100 ASP A N 1
ATOM 792 C CA . ASP A 1 100 ? 24.219 5.007 -28.608 1.00 94.44 100 ASP A CA 1
ATOM 793 C C . ASP A 1 100 ? 25.183 4.341 -29.596 1.00 94.44 100 ASP A C 1
ATOM 795 O O . ASP A 1 100 ? 26.219 4.902 -29.957 1.00 94.44 100 ASP A O 1
ATOM 799 N N . ASP A 1 101 ? 24.860 3.128 -30.044 1.00 91.94 101 ASP A N 1
ATOM 800 C CA . ASP A 1 101 ? 25.683 2.410 -31.013 1.00 91.94 101 ASP A CA 1
ATOM 801 C C . ASP A 1 101 ? 25.624 3.073 -32.402 1.00 91.94 101 ASP A C 1
ATOM 803 O O . ASP A 1 101 ? 26.664 3.223 -33.047 1.00 91.94 101 ASP A O 1
ATOM 807 N N . CYS A 1 102 ? 24.456 3.574 -32.825 1.00 92.12 102 CYS A N 1
ATOM 808 C CA . CYS A 1 102 ? 24.336 4.398 -34.033 1.00 92.12 102 CYS A CA 1
ATOM 809 C C . CYS A 1 102 ? 25.151 5.695 -33.921 1.00 92.12 102 CYS A C 1
ATOM 811 O O . CYS A 1 102 ? 25.869 6.052 -34.857 1.00 92.12 102 CYS A O 1
ATOM 813 N N . GLN A 1 103 ? 25.093 6.377 -32.773 1.00 94.38 103 GLN A N 1
ATOM 814 C CA . GLN A 1 103 ? 25.863 7.595 -32.526 1.00 94.38 103 GLN A CA 1
ATOM 815 C C . GLN A 1 103 ? 27.367 7.334 -32.658 1.00 94.38 103 GLN A C 1
ATOM 817 O O . GLN A 1 103 ? 28.044 8.056 -33.388 1.00 94.38 103 GLN A O 1
ATOM 822 N N . LYS A 1 104 ? 27.888 6.268 -32.036 1.00 94.81 104 LYS A N 1
ATOM 823 C CA . LYS A 1 104 ? 29.313 5.903 -32.142 1.00 94.81 104 LYS A CA 1
ATOM 824 C C . LYS A 1 104 ? 29.740 5.646 -33.584 1.00 94.81 104 LYS A C 1
ATOM 826 O O . LYS A 1 104 ? 30.831 6.057 -33.974 1.00 94.81 104 LYS A O 1
ATOM 831 N N . LEU A 1 105 ? 28.907 4.966 -34.376 1.00 92.06 105 LEU A N 1
ATOM 832 C CA . LEU A 1 105 ? 29.198 4.712 -35.791 1.00 92.06 105 LEU A CA 1
ATOM 833 C C . LEU A 1 105 ? 29.286 6.018 -36.587 1.00 92.06 105 LEU A C 1
ATOM 835 O O . LEU A 1 105 ? 30.201 6.184 -37.393 1.00 92.06 105 LEU A O 1
ATOM 839 N N . ILE A 1 106 ? 28.378 6.962 -36.331 1.00 92.94 106 ILE A N 1
ATOM 840 C CA . ILE A 1 106 ? 28.395 8.280 -36.974 1.00 92.94 106 ILE A CA 1
ATOM 841 C C . ILE A 1 106 ? 29.632 9.072 -36.546 1.00 92.94 106 ILE A C 1
ATOM 843 O O . ILE A 1 106 ? 30.332 9.604 -37.401 1.00 92.94 106 ILE A O 1
ATOM 847 N N . GLU A 1 107 ? 29.946 9.116 -35.251 1.00 95.19 107 GLU A N 1
ATOM 848 C CA . GLU A 1 107 ? 31.125 9.813 -34.720 1.00 95.19 107 GLU A CA 1
ATOM 849 C C . GLU A 1 107 ? 32.432 9.267 -35.315 1.00 95.19 107 GLU A C 1
ATOM 851 O O . GLU A 1 107 ? 33.300 10.040 -35.727 1.00 95.19 107 GLU A O 1
ATOM 856 N N . GLN A 1 108 ? 32.563 7.941 -35.433 1.00 92.19 108 GLN A N 1
ATOM 857 C CA . GLN A 1 108 ? 33.702 7.302 -36.103 1.00 92.19 108 GLN A CA 1
ATOM 858 C C . GLN A 1 108 ? 33.764 7.663 -37.591 1.00 92.19 108 GLN A C 1
ATOM 860 O O . GLN A 1 108 ? 34.847 7.949 -38.108 1.00 92.19 108 GLN A O 1
ATOM 865 N N . GLY A 1 109 ? 32.616 7.677 -38.274 1.00 90.56 109 GLY A N 1
ATOM 866 C CA . GLY A 1 109 ? 32.510 8.094 -39.670 1.00 90.56 109 GLY A CA 1
ATOM 867 C C . GLY A 1 109 ? 32.957 9.542 -39.879 1.00 90.56 109 GLY A C 1
ATOM 868 O O . GLY A 1 109 ? 33.772 9.803 -40.762 1.00 90.56 109 GLY A O 1
ATOM 869 N N . VAL A 1 110 ? 32.503 10.462 -39.022 1.00 92.81 110 VAL A N 1
ATOM 870 C CA . VAL A 1 110 ? 32.903 11.880 -39.035 1.00 92.81 110 VAL A CA 1
ATOM 871 C C . VAL A 1 110 ? 34.403 12.023 -38.784 1.00 92.81 110 VAL A C 1
ATOM 873 O O . VAL A 1 110 ? 35.087 12.650 -39.585 1.00 92.81 110 VAL A O 1
ATOM 876 N N . SER A 1 111 ? 34.945 11.373 -37.749 1.00 93.44 111 SER A N 1
ATOM 877 C CA . SER A 1 111 ? 36.387 11.410 -37.463 1.00 93.44 111 SER A CA 1
ATOM 878 C C . SER A 1 111 ? 37.221 10.888 -38.636 1.00 93.44 111 SER A C 1
ATOM 880 O O . SER A 1 111 ? 38.256 11.460 -38.972 1.00 93.44 111 SER A O 1
ATOM 882 N N . THR A 1 112 ? 36.771 9.807 -39.278 1.00 90.56 112 THR A N 1
ATOM 883 C CA . THR A 1 112 ? 37.447 9.227 -40.446 1.00 90.56 112 THR A CA 1
ATOM 884 C C . THR A 1 112 ? 37.400 10.183 -41.642 1.00 90.56 112 THR A C 1
ATOM 886 O O . THR A 1 112 ? 38.399 10.346 -42.345 1.00 90.56 112 THR A O 1
ATOM 889 N N . ALA A 1 113 ? 36.260 10.842 -41.868 1.00 90.69 113 ALA A N 1
ATOM 890 C CA . ALA A 1 113 ? 36.104 11.841 -42.921 1.00 90.69 113 ALA A CA 1
ATOM 891 C C . ALA A 1 113 ? 36.988 13.077 -42.674 1.00 90.69 113 ALA A C 1
ATOM 893 O O . ALA A 1 113 ? 37.659 13.536 -43.598 1.00 90.69 113 ALA A O 1
ATOM 894 N N . ASP A 1 114 ? 37.061 13.565 -41.435 1.00 93.19 114 ASP A N 1
ATOM 895 C CA . ASP A 1 114 ? 37.911 14.695 -41.043 1.00 93.19 114 ASP A CA 1
ATOM 896 C C . ASP A 1 114 ? 39.404 14.391 -41.244 1.00 93.19 114 ASP A C 1
ATOM 898 O O . ASP A 1 114 ? 40.159 15.222 -41.763 1.00 93.19 114 ASP A O 1
ATOM 902 N N . GLU A 1 115 ? 39.852 13.185 -40.879 1.00 90.56 115 GLU A N 1
ATOM 903 C CA . GLU A 1 115 ? 41.225 12.739 -41.131 1.00 90.56 115 GLU A CA 1
ATOM 904 C C . GLU A 1 115 ? 41.537 12.682 -42.626 1.00 90.56 115 GLU A C 1
ATOM 906 O O . GLU A 1 115 ? 42.587 13.175 -43.057 1.00 90.56 115 GLU A O 1
ATOM 911 N N . LEU A 1 116 ? 40.616 12.126 -43.418 1.00 89.69 116 LEU A N 1
ATOM 912 C CA . LEU A 1 116 ? 40.749 12.038 -44.866 1.00 89.69 116 LEU A CA 1
ATOM 913 C C . LEU A 1 116 ? 40.824 13.433 -45.504 1.00 89.69 116 LEU A C 1
ATOM 915 O O . LEU A 1 116 ? 41.701 13.673 -46.335 1.00 89.69 116 LEU A O 1
ATOM 919 N N . LEU A 1 117 ? 39.966 14.369 -45.084 1.00 89.75 117 LEU A N 1
ATOM 920 C CA . LEU A 1 117 ? 39.993 15.764 -45.534 1.00 89.75 117 LEU A CA 1
ATOM 921 C C . LEU A 1 117 ? 41.334 16.424 -45.210 1.00 89.75 117 LEU A C 1
ATOM 923 O O . LEU A 1 117 ? 41.968 17.007 -46.090 1.00 89.75 117 LEU A O 1
ATOM 927 N N . ARG A 1 118 ? 41.820 16.277 -43.973 1.00 90.38 118 ARG A N 1
ATOM 928 C CA . ARG A 1 118 ? 43.106 16.848 -43.552 1.00 90.38 118 ARG A CA 1
ATOM 929 C C . ARG A 1 118 ? 44.279 16.292 -44.364 1.00 90.38 118 ARG A C 1
ATOM 931 O O . ARG A 1 118 ? 45.167 17.057 -44.753 1.00 90.38 118 ARG A O 1
ATOM 938 N N . GLU A 1 119 ? 44.305 14.980 -44.608 1.00 87.06 119 GLU A N 1
ATOM 939 C CA . GLU A 1 119 ? 45.317 14.327 -45.451 1.00 87.06 119 GLU A CA 1
ATOM 940 C C . GLU A 1 119 ? 45.243 14.815 -46.906 1.00 87.06 119 GLU A C 1
ATOM 942 O O . GLU A 1 119 ? 46.276 15.161 -47.486 1.00 87.06 119 GLU A O 1
ATOM 947 N N . GLY A 1 120 ? 44.036 14.908 -47.471 1.00 86.25 120 GLY A N 1
ATOM 948 C CA . GLY A 1 120 ? 43.803 15.390 -48.833 1.00 86.25 120 GLY A CA 1
ATOM 949 C C . GLY A 1 120 ? 44.249 16.839 -49.026 1.00 86.25 120 GLY A C 1
ATOM 950 O O . GLY A 1 120 ? 45.018 17.146 -49.938 1.00 86.25 120 GLY A O 1
ATOM 951 N N . GLU A 1 121 ? 43.858 17.736 -48.122 1.00 88.81 121 GLU A N 1
ATOM 952 C CA . GLU A 1 121 ? 44.284 19.134 -48.173 1.00 88.81 121 GLU A CA 1
ATOM 953 C C . GLU A 1 121 ? 45.805 19.298 -48.024 1.00 88.81 121 GLU A C 1
ATOM 955 O O . GLU A 1 121 ? 46.416 20.144 -48.681 1.00 88.81 121 GLU A O 1
ATOM 960 N N . ALA A 1 122 ? 46.442 18.505 -47.155 1.00 85.81 122 ALA A N 1
ATOM 961 C CA . ALA A 1 122 ? 47.893 18.521 -46.996 1.00 85.81 122 ALA A CA 1
ATOM 962 C C . ALA A 1 122 ? 48.610 18.021 -48.260 1.00 85.81 122 ALA A C 1
ATOM 964 O O . ALA A 1 122 ? 49.623 18.604 -48.652 1.00 85.81 122 ALA A O 1
ATOM 965 N N . ALA A 1 123 ? 48.075 16.989 -48.921 1.00 84.81 123 ALA A N 1
ATOM 966 C CA . ALA A 1 123 ? 48.600 16.488 -50.189 1.00 84.81 123 ALA A CA 1
ATOM 967 C C . ALA A 1 123 ? 48.514 17.547 -51.304 1.00 84.81 123 ALA A C 1
ATOM 969 O O . ALA A 1 123 ? 49.484 17.722 -52.040 1.00 84.81 123 ALA A O 1
ATOM 970 N N . ILE A 1 124 ? 47.414 18.307 -51.375 1.00 83.50 124 ILE A N 1
ATOM 971 C CA . ILE A 1 124 ? 47.236 19.400 -52.349 1.00 83.50 124 ILE A CA 1
ATOM 972 C C . ILE A 1 124 ? 48.198 20.567 -52.067 1.00 83.50 124 ILE A C 1
ATOM 974 O O . ILE A 1 124 ? 48.839 21.075 -52.985 1.00 83.50 124 ILE A O 1
ATOM 978 N N . ARG A 1 125 ? 48.342 20.989 -50.801 1.00 82.44 125 ARG A N 1
ATOM 979 C CA . ARG A 1 125 ? 49.206 22.126 -50.420 1.00 82.44 125 ARG A CA 1
ATOM 980 C C . ARG A 1 125 ? 50.701 21.868 -50.625 1.00 82.44 125 ARG A C 1
ATOM 982 O O . ARG A 1 125 ? 51.442 22.814 -50.873 1.00 82.44 125 ARG A O 1
ATOM 989 N N . CYS A 1 126 ? 51.161 20.625 -50.484 1.00 73.50 126 CYS A N 1
ATOM 990 C CA . CYS A 1 126 ? 52.587 20.296 -50.562 1.00 73.50 126 CYS A CA 1
ATOM 991 C C . CYS A 1 126 ? 53.134 20.146 -51.990 1.00 73.50 126 CYS A C 1
ATOM 993 O O . CYS A 1 126 ? 54.344 19.989 -52.125 1.00 73.50 126 CYS A O 1
ATOM 995 N N . GLY A 1 127 ? 52.295 20.200 -53.031 1.00 62.59 127 GLY A N 1
ATOM 996 C CA . GLY A 1 127 ? 52.711 20.281 -54.436 1.00 62.59 127 GLY A CA 1
ATOM 997 C C . GLY A 1 127 ? 53.456 19.075 -55.028 1.00 62.59 127 GLY A C 1
ATOM 998 O O . GLY A 1 127 ? 53.380 18.893 -56.234 1.00 62.59 127 GLY A O 1
ATOM 999 N N . GLU A 1 128 ? 54.139 18.229 -54.247 1.00 57.81 128 GLU A N 1
ATOM 1000 C CA . GLU A 1 128 ? 54.957 17.130 -54.777 1.00 57.81 128 GLU A CA 1
ATOM 1001 C C . GLU A 1 128 ? 55.075 15.925 -53.821 1.00 57.81 128 GLU A C 1
ATOM 1003 O O . GLU A 1 128 ? 55.588 16.025 -52.701 1.00 57.81 128 GLU A O 1
ATOM 1008 N N . LYS A 1 129 ? 54.586 14.772 -54.307 1.00 58.88 129 LYS A N 1
ATOM 1009 C CA . LYS A 1 129 ? 55.093 13.381 -54.220 1.00 58.88 129 LYS A CA 1
ATOM 1010 C C . LYS A 1 129 ? 53.924 12.444 -54.542 1.00 58.88 129 LYS A C 1
ATOM 1012 O O . LYS A 1 129 ? 52.996 12.326 -53.742 1.00 58.88 129 LYS A O 1
ATOM 1017 N N . ASP A 1 130 ? 54.007 11.778 -55.693 1.00 63.38 130 ASP A N 1
ATOM 1018 C CA . ASP A 1 130 ? 53.006 10.841 -56.236 1.00 63.38 130 ASP A CA 1
ATOM 1019 C C . ASP A 1 130 ? 52.523 9.818 -55.180 1.00 63.38 130 ASP A C 1
ATOM 1021 O O . ASP A 1 130 ? 51.334 9.542 -55.046 1.00 63.38 130 ASP A O 1
ATOM 1025 N N . ASP A 1 131 ? 53.429 9.383 -54.296 1.00 71.56 131 ASP A N 1
ATOM 1026 C CA . ASP A 1 131 ? 53.147 8.424 -53.222 1.00 71.56 131 ASP A CA 1
ATOM 1027 C C . ASP A 1 131 ? 52.104 8.893 -52.185 1.00 71.56 131 ASP A C 1
ATOM 1029 O O . ASP A 1 131 ? 51.315 8.081 -51.698 1.00 71.56 131 ASP A O 1
ATOM 1033 N N . LYS A 1 132 ? 52.080 10.186 -51.813 1.00 74.38 132 LYS A N 1
ATOM 1034 C CA . LYS A 1 132 ? 51.130 10.714 -50.804 1.00 74.38 132 LYS A CA 1
ATOM 1035 C C . LYS A 1 132 ? 49.744 10.960 -51.394 1.00 74.38 132 LYS A C 1
ATOM 1037 O O . LYS A 1 132 ? 48.737 10.759 -50.721 1.00 74.38 132 LYS A O 1
ATOM 1042 N N . LEU A 1 133 ? 49.697 11.393 -52.650 1.00 78.50 133 LEU A N 1
ATOM 1043 C CA . LEU A 1 133 ? 48.444 11.585 -53.372 1.00 78.50 133 LEU A CA 1
ATOM 1044 C C . LEU A 1 133 ? 47.823 10.231 -53.749 1.00 78.50 133 LEU A C 1
ATOM 1046 O O . LEU A 1 133 ? 46.612 10.041 -53.619 1.00 78.50 133 LEU A O 1
ATOM 1050 N N . GLY A 1 134 ? 48.657 9.260 -54.130 1.00 78.50 134 GLY A N 1
ATOM 1051 C CA . GLY A 1 134 ? 48.255 7.878 -54.372 1.00 78.50 134 GLY A CA 1
ATOM 1052 C C . GLY A 1 134 ? 47.736 7.176 -53.114 1.00 78.50 134 GLY A C 1
ATOM 1053 O O . GLY A 1 134 ? 46.720 6.483 -53.180 1.00 78.50 134 GLY A O 1
ATOM 1054 N N . SER A 1 135 ? 48.366 7.386 -51.949 1.00 81.38 135 SER A N 1
ATOM 1055 C CA . SER A 1 135 ? 47.892 6.811 -50.682 1.00 81.38 135 SER A CA 1
ATOM 1056 C C . SER A 1 135 ? 46.565 7.419 -50.214 1.00 81.38 135 SER A C 1
ATOM 1058 O O . SER A 1 135 ? 45.684 6.670 -49.789 1.00 81.38 135 SER A O 1
ATOM 1060 N N . PHE A 1 136 ? 46.381 8.735 -50.371 1.00 85.00 136 PHE A N 1
ATOM 1061 C CA . PHE A 1 136 ? 45.099 9.408 -50.144 1.00 85.00 136 PHE A CA 1
ATOM 1062 C C . PHE A 1 136 ? 44.002 8.858 -51.063 1.00 85.00 136 PHE A C 1
ATOM 1064 O O . PHE A 1 136 ? 42.968 8.407 -50.579 1.00 85.00 136 PHE A O 1
ATOM 1071 N N . THR A 1 137 ? 44.245 8.820 -52.377 1.00 82.19 137 THR A N 1
ATOM 1072 C CA . THR A 1 137 ? 43.259 8.351 -53.368 1.00 82.19 137 THR A CA 1
ATOM 1073 C C . THR A 1 137 ? 42.852 6.903 -53.092 1.00 82.19 137 THR A C 1
ATOM 1075 O O . THR A 1 137 ? 41.677 6.554 -53.161 1.00 82.19 137 THR A O 1
ATOM 1078 N N . LYS A 1 138 ? 43.810 6.058 -52.689 1.00 83.81 138 LYS A N 1
ATOM 1079 C CA . LYS A 1 138 ? 43.541 4.675 -52.284 1.00 83.81 138 LYS A CA 1
ATOM 1080 C C . LYS A 1 138 ? 42.684 4.582 -51.016 1.00 83.81 138 LYS A C 1
ATOM 1082 O O . LYS A 1 138 ? 41.780 3.754 -50.987 1.00 83.81 138 LYS A O 1
ATOM 1087 N N . LYS A 1 139 ? 42.942 5.403 -49.989 1.00 83.50 139 LYS A N 1
ATOM 1088 C CA . LYS A 1 139 ? 42.108 5.457 -48.771 1.00 83.50 139 LYS A CA 1
ATOM 1089 C C . LYS A 1 139 ? 40.703 5.986 -49.069 1.00 83.50 139 LYS A C 1
ATOM 1091 O O . LYS A 1 139 ? 39.732 5.402 -48.605 1.00 83.50 139 LYS A O 1
ATOM 1096 N N . ALA A 1 140 ? 40.590 7.034 -49.883 1.00 83.00 140 ALA A N 1
ATOM 1097 C CA . ALA A 1 140 ? 39.312 7.618 -50.282 1.00 83.00 140 ALA A CA 1
ATOM 1098 C C . ALA A 1 140 ? 38.433 6.622 -51.054 1.00 83.00 140 ALA A C 1
ATOM 1100 O O . ALA A 1 140 ? 37.234 6.584 -50.834 1.00 83.00 140 ALA A O 1
ATOM 1101 N N . LEU A 1 141 ? 39.023 5.769 -51.901 1.00 82.38 141 LEU A N 1
ATOM 1102 C CA . LEU A 1 141 ? 38.301 4.696 -52.599 1.00 82.38 141 LEU A CA 1
ATOM 1103 C C . LEU A 1 141 ? 37.882 3.534 -51.681 1.00 82.38 141 LEU A C 1
ATOM 1105 O O . LEU A 1 141 ? 36.985 2.771 -52.029 1.00 82.38 141 LEU A O 1
ATOM 1109 N N . GLN A 1 142 ? 38.556 3.354 -50.541 1.00 81.94 142 GLN A N 1
ATOM 1110 C CA . GLN A 1 142 ? 38.219 2.318 -49.557 1.00 81.94 142 GLN A CA 1
ATOM 1111 C C . GLN A 1 142 ? 37.106 2.758 -48.604 1.00 81.94 142 GLN A C 1
ATOM 1113 O O . GLN A 1 142 ? 36.336 1.921 -48.136 1.00 81.94 142 GLN A O 1
ATOM 1118 N N . ILE A 1 143 ? 37.020 4.055 -48.318 1.00 78.94 143 ILE A N 1
ATOM 1119 C CA . ILE A 1 143 ? 35.957 4.646 -47.512 1.00 78.94 143 ILE A CA 1
ATOM 1120 C C . ILE A 1 143 ? 34.774 4.863 -48.460 1.00 78.94 143 ILE A C 1
ATOM 1122 O O . ILE A 1 143 ? 34.874 5.639 -49.401 1.00 78.94 143 ILE A O 1
ATOM 1126 N N . GLN A 1 144 ? 33.668 4.142 -48.268 1.00 69.69 144 GLN A N 1
ATOM 1127 C CA . GLN A 1 144 ? 32.463 4.262 -49.102 1.00 69.69 144 GLN A CA 1
ATOM 1128 C C . GLN A 1 144 ? 31.758 5.608 -48.847 1.00 69.69 144 GLN A C 1
ATOM 1130 O O . GLN A 1 144 ? 30.705 5.656 -48.221 1.00 69.69 144 GLN A O 1
ATOM 1135 N N . LEU A 1 145 ? 32.355 6.708 -49.318 1.00 77.19 145 LEU A N 1
ATOM 1136 C CA . LEU A 1 145 ? 31.908 8.093 -49.100 1.00 77.19 145 LEU A CA 1
ATOM 1137 C C . LEU A 1 145 ? 30.481 8.363 -49.605 1.00 77.19 145 LEU A C 1
ATOM 1139 O O . LEU A 1 145 ? 29.846 9.321 -49.175 1.00 77.19 145 LEU A O 1
ATOM 1143 N N . ASP A 1 146 ? 29.975 7.503 -50.486 1.00 76.38 146 ASP A N 1
ATOM 1144 C CA . ASP A 1 146 ? 28.656 7.622 -51.103 1.00 76.38 146 ASP A CA 1
ATOM 1145 C C . ASP A 1 146 ? 27.538 6.980 -50.259 1.00 76.38 146 ASP A C 1
ATOM 1147 O O . ASP A 1 146 ? 26.379 6.964 -50.669 1.00 76.38 146 ASP A O 1
ATOM 1151 N N . SER A 1 147 ? 27.867 6.391 -49.103 1.00 78.19 147 SER A N 1
ATOM 1152 C CA . SER A 1 147 ? 26.924 5.660 -48.250 1.00 78.19 147 SER A CA 1
ATOM 1153 C C . SER A 1 147 ? 26.983 6.159 -46.809 1.00 78.19 147 SER A C 1
ATOM 1155 O O . SER A 1 147 ? 28.037 6.159 -46.179 1.00 78.19 147 SER A O 1
ATOM 1157 N N . LEU A 1 148 ? 25.831 6.570 -46.276 1.00 83.38 148 LEU A N 1
ATOM 1158 C CA . LEU A 1 148 ? 25.674 6.991 -44.884 1.00 83.38 148 LEU A CA 1
ATOM 1159 C C . LEU A 1 148 ? 24.998 5.884 -44.066 1.00 83.38 148 LEU A C 1
ATOM 1161 O O . LEU A 1 148 ? 24.155 5.166 -44.611 1.00 83.38 148 LEU A O 1
ATOM 1165 N N . PRO A 1 149 ? 25.331 5.747 -42.769 1.00 83.19 149 PRO A N 1
ATOM 1166 C CA . PRO A 1 149 ? 24.592 4.859 -41.887 1.00 83.19 149 PRO A CA 1
ATOM 1167 C C . PRO A 1 149 ? 23.136 5.326 -41.772 1.00 83.19 149 PRO A C 1
ATOM 1169 O O . PRO A 1 149 ? 22.857 6.523 -41.673 1.00 83.19 149 PRO A O 1
ATOM 1172 N N . GLU A 1 150 ? 22.207 4.375 -41.790 1.00 82.00 150 GLU A N 1
ATOM 1173 C CA . GLU A 1 150 ? 20.785 4.651 -41.607 1.00 82.00 150 GLU A CA 1
ATOM 1174 C C . GLU A 1 150 ? 20.496 4.948 -40.131 1.00 82.00 150 GLU A C 1
ATOM 1176 O O . GLU A 1 150 ? 20.972 4.245 -39.239 1.00 82.00 150 GLU A O 1
ATOM 1181 N N . VAL A 1 151 ? 19.721 6.004 -39.877 1.00 89.56 151 VAL A N 1
ATOM 1182 C CA . VAL A 1 151 ? 19.292 6.399 -38.53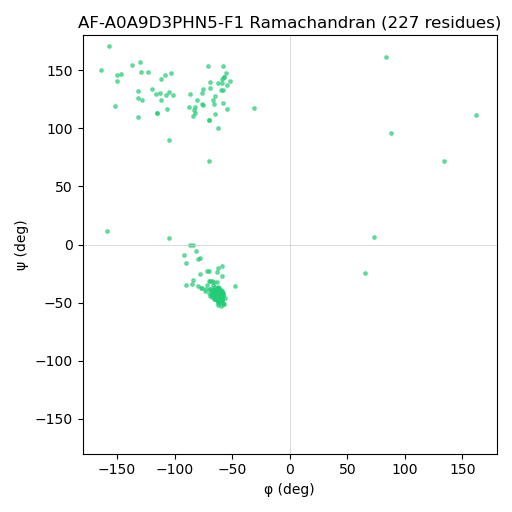2 1.00 89.56 151 VAL A CA 1
ATOM 1183 C C . VAL A 1 151 ? 17.783 6.195 -38.440 1.00 89.56 151 VAL A C 1
ATOM 1185 O O . VAL A 1 151 ? 17.071 6.664 -39.333 1.00 89.56 151 VAL A O 1
ATOM 1188 N N . PRO A 1 152 ? 17.276 5.524 -37.391 1.00 87.56 152 PRO A N 1
ATOM 1189 C CA . PRO A 1 152 ? 15.842 5.320 -37.226 1.00 87.56 152 PRO A CA 1
ATOM 1190 C C . PRO A 1 152 ? 15.099 6.658 -37.161 1.00 87.56 152 PRO A C 1
ATOM 1192 O O . PRO A 1 152 ? 15.558 7.614 -36.526 1.00 87.56 152 PRO A O 1
ATOM 1195 N N . ALA A 1 153 ? 13.935 6.737 -37.811 1.00 90.00 153 ALA A N 1
ATOM 1196 C CA . ALA A 1 153 ? 13.094 7.920 -37.714 1.00 90.00 153 ALA A CA 1
ATOM 1197 C C . ALA A 1 153 ? 12.471 8.005 -36.314 1.00 90.00 153 ALA A C 1
ATOM 1199 O O . ALA A 1 153 ? 12.236 6.995 -35.658 1.00 90.00 153 ALA A O 1
ATOM 1200 N N . LEU A 1 154 ? 12.134 9.214 -35.855 1.00 88.56 154 LEU A N 1
AT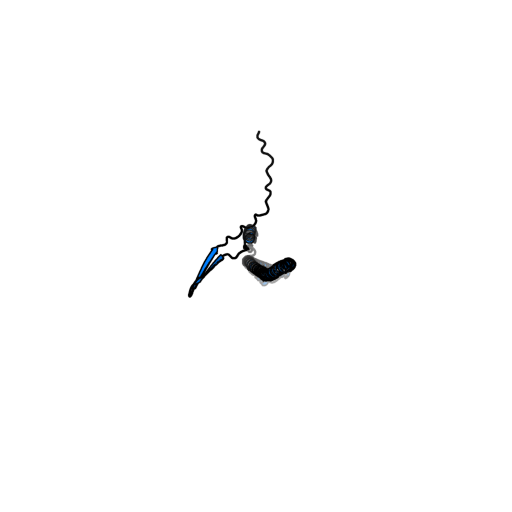OM 1201 C CA . LEU A 1 154 ? 11.572 9.411 -34.507 1.00 88.56 154 LEU A CA 1
ATOM 1202 C C . LEU A 1 154 ? 10.269 8.641 -34.264 1.00 88.56 154 LEU A C 1
ATOM 1204 O O . LEU A 1 154 ? 9.962 8.305 -33.129 1.00 88.56 154 LEU A O 1
ATOM 1208 N N . VAL A 1 155 ? 9.507 8.370 -35.323 1.00 90.81 155 VAL A N 1
ATOM 1209 C CA . VAL A 1 155 ? 8.278 7.565 -35.253 1.00 90.81 155 VAL A CA 1
ATOM 1210 C C . VAL A 1 155 ? 8.551 6.087 -34.971 1.00 90.81 155 VAL A C 1
ATOM 1212 O O . VAL A 1 155 ? 7.673 5.404 -34.453 1.00 90.81 155 VAL A O 1
ATOM 1215 N N . ASP A 1 156 ? 9.759 5.619 -35.283 1.00 86.19 156 ASP A N 1
ATOM 1216 C CA . ASP A 1 156 ? 10.211 4.245 -35.064 1.00 86.19 156 ASP A CA 1
ATOM 1217 C C . ASP A 1 156 ? 10.912 4.087 -33.703 1.00 86.19 156 ASP A C 1
ATOM 1219 O O . ASP A 1 156 ? 11.195 2.968 -33.273 1.00 86.19 156 ASP A O 1
ATOM 1223 N N . VAL A 1 157 ? 11.176 5.198 -33.002 1.00 90.88 157 VAL A N 1
ATOM 1224 C CA . VAL A 1 157 ? 11.746 5.201 -31.650 1.00 90.88 157 VAL A CA 1
ATOM 1225 C C . VAL A 1 157 ? 10.615 5.082 -30.617 1.00 90.88 157 VAL A C 1
ATOM 1227 O O . VAL A 1 157 ? 9.655 5.857 -30.667 1.00 90.88 157 VAL A O 1
ATOM 1230 N N . PRO A 1 158 ? 10.704 4.147 -29.651 1.00 90.31 158 PRO A N 1
ATOM 1231 C CA . PRO A 1 158 ? 9.697 3.995 -28.606 1.00 90.31 158 PRO A CA 1
ATOM 1232 C C . PRO A 1 158 ? 9.420 5.290 -27.826 1.00 90.31 158 PRO A C 1
ATOM 1234 O O . PRO A 1 158 ? 10.337 6.002 -27.420 1.00 90.31 158 PRO A O 1
ATOM 1237 N N . CYS A 1 159 ? 8.137 5.560 -27.557 1.00 90.81 159 CYS A N 1
ATOM 1238 C CA . CYS A 1 159 ? 7.687 6.674 -26.721 1.00 90.81 159 CYS A CA 1
ATOM 1239 C C . CYS A 1 159 ? 6.998 6.144 -25.456 1.00 90.81 159 CYS A C 1
ATOM 1241 O O . CYS A 1 159 ? 5.932 5.526 -25.517 1.00 90.81 159 CYS A O 1
ATOM 1243 N N . LEU A 1 160 ? 7.621 6.381 -24.302 1.00 92.31 160 LEU A N 1
ATOM 1244 C CA . LEU A 1 160 ? 7.143 5.917 -23.002 1.00 92.31 160 LEU A CA 1
ATOM 1245 C C . LEU A 1 160 ? 5.971 6.771 -22.504 1.00 92.31 160 LEU A C 1
ATOM 1247 O O . LEU A 1 160 ? 6.045 7.998 -22.462 1.00 92.31 160 LEU A O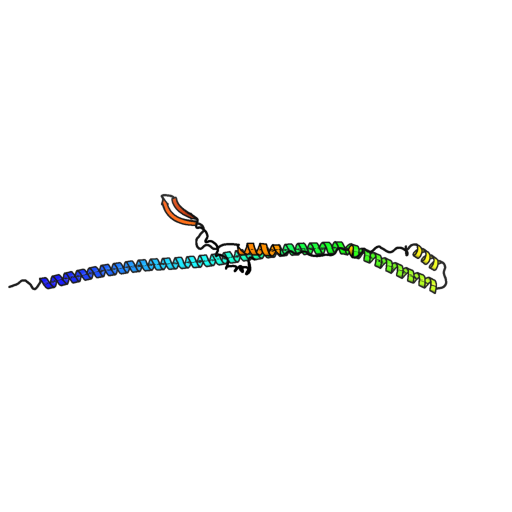 1
ATOM 1251 N N . SER A 1 161 ? 4.890 6.118 -22.075 1.00 93.25 161 SER A N 1
ATOM 1252 C CA . SER A 1 161 ? 3.758 6.775 -21.418 1.00 93.25 161 SER A CA 1
ATOM 1253 C C . SER A 1 161 ? 3.128 5.853 -20.377 1.00 93.25 161 SER A C 1
ATOM 1255 O O . SER A 1 161 ? 3.105 4.635 -20.544 1.00 93.25 161 SER A O 1
ATOM 1257 N N . ALA A 1 162 ? 2.618 6.435 -19.292 1.00 93.38 162 ALA A N 1
ATOM 1258 C CA . ALA A 1 162 ? 1.898 5.705 -18.257 1.00 93.38 162 ALA A CA 1
ATOM 1259 C C . ALA A 1 162 ? 0.393 5.967 -18.381 1.00 93.38 162 ALA A C 1
ATOM 1261 O O . ALA A 1 162 ? -0.041 7.117 -18.460 1.00 93.38 162 ALA A O 1
ATOM 1262 N N . GLN A 1 163 ? -0.403 4.900 -18.358 1.00 92.12 163 GLN A N 1
ATOM 1263 C CA . GLN A 1 163 ? -1.860 4.978 -18.287 1.00 92.12 163 GLN A CA 1
ATOM 1264 C C . GLN A 1 163 ? -2.306 4.576 -16.884 1.00 92.12 163 GLN A C 1
ATOM 1266 O O . GLN A 1 163 ? -2.076 3.448 -16.453 1.00 92.12 163 GLN A O 1
ATOM 1271 N N . LEU A 1 164 ? -2.921 5.515 -16.168 1.00 90.88 164 LEU A N 1
ATOM 1272 C CA . LEU A 1 164 ? -3.394 5.327 -14.800 1.00 90.88 164 LEU A CA 1
ATOM 1273 C C . LEU A 1 164 ? -4.908 5.536 -14.765 1.00 90.88 164 LEU A C 1
ATOM 1275 O O . LEU A 1 164 ? -5.411 6.502 -15.341 1.00 90.88 164 LEU A O 1
ATOM 1279 N N . ASP A 1 165 ? -5.624 4.638 -14.095 1.00 89.06 165 ASP A N 1
ATOM 1280 C CA . ASP A 1 165 ? -7.071 4.716 -13.925 1.00 89.06 165 ASP A CA 1
ATOM 1281 C C . ASP A 1 165 ? -7.462 5.001 -12.463 1.00 89.06 165 ASP A C 1
ATOM 1283 O O . ASP A 1 165 ? -6.874 4.473 -11.518 1.00 89.06 165 ASP A O 1
ATOM 1287 N N . ASP A 1 166 ? -8.504 5.813 -12.270 1.00 88.19 166 ASP A N 1
ATOM 1288 C CA . ASP A 1 166 ? -9.003 6.184 -10.936 1.00 88.19 166 ASP A CA 1
ATOM 1289 C C . ASP A 1 166 ? -9.980 5.151 -10.336 1.00 88.19 166 ASP A C 1
ATOM 1291 O O . ASP A 1 166 ? -10.486 5.323 -9.218 1.00 88.19 166 ASP A O 1
ATOM 1295 N N . SER A 1 167 ? -10.276 4.058 -11.051 1.00 92.62 167 SER A N 1
ATOM 1296 C CA . SER A 1 167 ? -11.302 3.093 -10.634 1.00 92.62 167 SER A CA 1
ATOM 1297 C C . SER A 1 167 ? -10.900 2.347 -9.358 1.00 92.62 167 SER A C 1
ATOM 1299 O O . SER A 1 167 ? -11.736 2.104 -8.478 1.00 92.62 167 SER A O 1
ATOM 1301 N N . LEU A 1 168 ? -9.600 2.079 -9.196 1.00 90.00 168 LEU A N 1
ATOM 1302 C CA . LEU A 1 168 ? -9.041 1.444 -8.007 1.00 90.00 168 LEU A CA 1
ATOM 1303 C C . LEU A 1 168 ? -9.340 2.254 -6.741 1.00 90.00 168 LEU A C 1
ATOM 1305 O O . LEU A 1 168 ? -9.754 1.690 -5.725 1.00 90.00 168 LEU A O 1
ATOM 1309 N N . LEU A 1 169 ? -9.178 3.579 -6.797 1.00 90.94 169 LEU A N 1
ATOM 1310 C CA . LEU A 1 169 ? -9.399 4.446 -5.641 1.00 90.94 169 LEU A CA 1
ATOM 1311 C C . LEU A 1 169 ? -10.863 4.412 -5.191 1.00 90.94 169 LEU A C 1
ATOM 1313 O O . LEU A 1 169 ? -11.144 4.390 -3.989 1.00 90.94 169 LEU A O 1
ATOM 1317 N N . HIS A 1 170 ? -11.796 4.360 -6.144 1.00 93.50 170 HIS A N 1
ATOM 1318 C CA . HIS A 1 170 ? -13.219 4.223 -5.849 1.00 93.50 170 HIS A CA 1
ATOM 1319 C C . HIS A 1 170 ? -13.523 2.905 -5.121 1.00 93.50 170 HIS A C 1
ATOM 1321 O O . HIS A 1 170 ? -14.172 2.914 -4.071 1.00 93.50 170 HIS A O 1
ATOM 1327 N N . VAL A 1 171 ? -13.013 1.779 -5.632 1.00 93.69 171 VAL A N 1
ATOM 1328 C CA . VAL A 1 171 ? -13.203 0.455 -5.015 1.00 93.69 171 VAL A CA 1
ATOM 1329 C C . VAL A 1 171 ? -12.598 0.414 -3.611 1.00 93.69 171 VAL A C 1
ATOM 1331 O O . VAL A 1 171 ? -13.254 -0.023 -2.664 1.00 93.69 171 VAL A O 1
ATOM 1334 N N . VAL A 1 172 ? -11.371 0.915 -3.441 1.00 93.25 172 VAL A N 1
ATOM 1335 C CA . VAL A 1 172 ? -10.706 0.963 -2.131 1.00 93.25 172 VAL A CA 1
ATOM 1336 C C . VAL A 1 172 ? -11.517 1.803 -1.146 1.00 93.25 172 VAL A C 1
ATOM 1338 O O . VAL A 1 172 ? -11.763 1.353 -0.026 1.00 93.25 172 VAL A O 1
ATOM 1341 N N . ARG A 1 173 ? -11.996 2.984 -1.557 1.00 93.50 173 ARG A N 1
ATOM 1342 C CA . ARG A 1 173 ? -12.838 3.844 -0.714 1.00 93.50 173 ARG A CA 1
ATOM 1343 C C . ARG A 1 173 ? -14.101 3.114 -0.259 1.00 93.50 173 ARG A C 1
ATOM 1345 O O . ARG A 1 173 ? -14.376 3.096 0.939 1.00 93.50 173 ARG A O 1
ATOM 1352 N N . GLU A 1 174 ? -14.843 2.494 -1.177 1.00 93.69 174 GLU A N 1
ATOM 1353 C CA . GLU A 1 174 ? -16.077 1.771 -0.843 1.00 93.69 174 GLU A CA 1
ATOM 1354 C C . GLU A 1 174 ? -15.817 0.655 0.182 1.00 93.69 174 GLU A C 1
ATOM 1356 O O . GLU A 1 174 ? -16.551 0.510 1.166 1.00 93.69 174 GLU A O 1
ATOM 1361 N N . ARG A 1 175 ? -14.743 -0.117 -0.021 1.00 93.44 175 ARG A N 1
ATOM 1362 C CA . ARG A 1 175 ? -14.385 -1.231 0.863 1.00 93.44 175 ARG A CA 1
ATOM 1363 C C . ARG A 1 175 ? -13.948 -0.758 2.242 1.00 93.44 175 ARG A C 1
ATOM 1365 O O . ARG A 1 175 ? -14.402 -1.322 3.235 1.00 93.44 175 ARG A O 1
ATOM 1372 N N . VAL A 1 176 ? -13.128 0.289 2.317 1.00 94.31 176 VAL A N 1
ATOM 1373 C CA . VAL A 1 176 ? -12.670 0.859 3.592 1.00 94.31 176 VAL A CA 1
ATOM 1374 C C . VAL A 1 176 ? -13.843 1.429 4.392 1.00 94.31 176 VAL A C 1
ATOM 1376 O O . VAL A 1 176 ? -13.922 1.191 5.594 1.00 94.31 176 VAL A O 1
ATOM 1379 N N . SER A 1 177 ? -14.796 2.111 3.745 1.00 92.50 177 SER A N 1
ATOM 1380 C CA . SER A 1 177 ? -15.966 2.687 4.426 1.00 92.50 177 SER A CA 1
ATOM 1381 C C . SER A 1 177 ? -16.884 1.651 5.081 1.00 92.50 177 SER A C 1
ATOM 1383 O O . SER A 1 177 ? -17.612 1.992 6.010 1.00 92.50 177 SER A O 1
ATOM 1385 N N . ARG A 1 178 ? -16.865 0.396 4.618 1.00 93.00 178 ARG A N 1
ATOM 1386 C CA . ARG A 1 178 ? -17.683 -0.702 5.161 1.00 93.00 178 ARG A CA 1
ATOM 1387 C C . ARG A 1 178 ? -16.882 -1.684 6.021 1.00 93.00 178 ARG A C 1
ATOM 1389 O O . ARG A 1 178 ? -17.419 -2.717 6.420 1.00 93.00 178 ARG A O 1
ATOM 1396 N N . HIS A 1 179 ? -15.605 -1.402 6.279 1.00 94.31 179 HIS A N 1
ATOM 1397 C CA . HIS A 1 179 ? -14.728 -2.342 6.965 1.00 94.31 179 HIS A CA 1
ATOM 1398 C C . HIS A 1 179 ? -14.900 -2.289 8.482 1.00 94.31 179 HIS A C 1
ATOM 1400 O O . HIS A 1 179 ? -14.596 -1.288 9.130 1.00 94.31 179 HIS A O 1
ATOM 1406 N N . GLY A 1 180 ? -15.323 -3.414 9.051 1.00 89.81 180 GLY A N 1
ATOM 1407 C CA . GLY A 1 180 ? -15.486 -3.587 10.489 1.00 89.81 180 GLY A CA 1
ATOM 1408 C C . GLY A 1 180 ? -16.815 -3.062 11.038 1.00 89.81 180 GLY A C 1
ATOM 1409 O O . GLY A 1 180 ? -17.525 -2.265 10.432 1.00 89.81 180 GLY A O 1
ATOM 1410 N N . SER A 1 181 ? -17.162 -3.544 12.229 1.00 90.06 181 SER A N 1
ATOM 1411 C CA . SER A 1 181 ? -18.358 -3.130 12.963 1.00 90.06 181 SER A CA 1
ATOM 1412 C C . SER A 1 181 ? -18.109 -3.244 14.461 1.00 90.06 181 SER A C 1
ATOM 1414 O O . SER A 1 181 ? -17.428 -4.172 14.897 1.00 90.06 181 SER A O 1
ATOM 1416 N N . VAL A 1 182 ? -18.699 -2.350 15.253 1.00 90.62 182 VAL A N 1
ATOM 1417 C CA . VAL A 1 182 ? -18.651 -2.412 16.720 1.00 90.62 182 VAL A CA 1
ATOM 1418 C C . VAL A 1 182 ? -20.019 -2.834 17.245 1.00 90.62 182 VAL A C 1
ATOM 1420 O O . VAL A 1 182 ? -21.033 -2.232 16.896 1.00 90.62 182 VAL A O 1
ATOM 1423 N N . ALA A 1 183 ? -20.048 -3.854 18.102 1.00 84.94 183 ALA A N 1
ATOM 1424 C CA . ALA A 1 183 ? -21.256 -4.319 18.775 1.00 84.94 183 ALA A CA 1
ATOM 1425 C C . ALA A 1 183 ? -21.215 -3.960 20.267 1.00 84.94 183 ALA A C 1
ATOM 1427 O O . ALA A 1 183 ? -20.156 -3.968 20.891 1.00 84.94 183 ALA A O 1
ATOM 1428 N N . SER A 1 184 ? -22.377 -3.652 20.845 1.00 83.12 184 SER A N 1
ATOM 1429 C CA . SER A 1 184 ? -22.520 -3.374 22.282 1.00 83.12 184 SER A CA 1
ATOM 1430 C C . SER A 1 184 ? -22.581 -4.635 23.144 1.00 83.12 184 SER A C 1
ATOM 1432 O O . SER A 1 184 ? -22.456 -4.548 24.362 1.00 83.12 184 SER A O 1
ATOM 1434 N N . HIS A 1 185 ? -22.761 -5.794 22.516 1.00 76.81 185 HIS A N 1
ATOM 1435 C CA . HIS A 1 185 ? -22.846 -7.08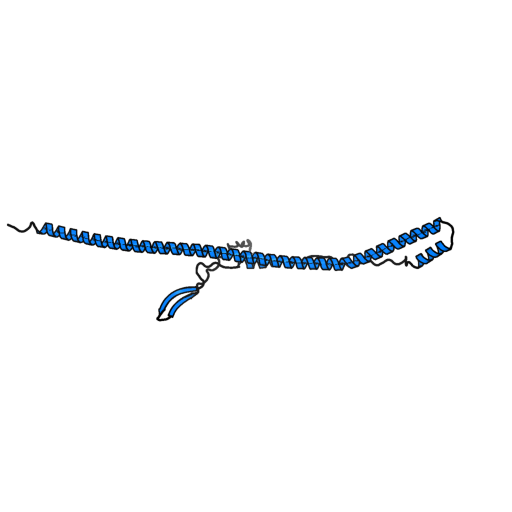6 23.175 1.00 76.81 185 HIS A CA 1
ATOM 1436 C C . HIS A 1 185 ? -21.884 -8.060 22.496 1.00 76.81 185 HIS A C 1
ATOM 1438 O O . HIS A 1 185 ? -21.652 -7.943 21.286 1.00 76.81 185 HIS A O 1
ATOM 1444 N N . PRO A 1 186 ? -21.326 -9.020 23.250 1.00 68.88 186 PRO A N 1
ATOM 1445 C CA . PRO A 1 186 ? -20.563 -10.105 22.659 1.00 68.88 186 PRO A CA 1
ATOM 1446 C C . PRO A 1 186 ? -21.428 -10.890 21.656 1.00 68.88 186 PRO A C 1
ATOM 1448 O O . PRO A 1 186 ? -22.653 -10.928 21.786 1.00 68.88 186 PRO A O 1
ATOM 1451 N N . PRO A 1 187 ? -20.809 -11.540 20.656 1.00 66.50 187 PRO A N 1
ATOM 1452 C CA . PRO A 1 187 ? -21.532 -12.262 19.605 1.00 66.50 187 PRO A CA 1
ATOM 1453 C C . PRO A 1 187 ? -22.369 -13.433 20.145 1.00 66.50 187 PRO A C 1
ATOM 1455 O O . PRO A 1 187 ? -23.304 -13.884 19.481 1.00 66.50 187 PRO A O 1
ATOM 1458 N N . VAL A 1 188 ? -22.044 -13.910 21.348 1.00 76.56 188 VAL A N 1
ATOM 1459 C CA . VAL A 1 188 ? -22.784 -14.933 22.083 1.00 76.56 188 VAL A CA 1
ATOM 1460 C C . VAL A 1 188 ? -22.989 -14.448 23.514 1.00 76.56 188 VAL A C 1
ATOM 1462 O O . VAL A 1 188 ? -22.039 -13.994 24.153 1.00 76.56 188 VAL A O 1
ATOM 1465 N N . GLN A 1 189 ? -24.219 -14.553 24.010 1.00 74.75 189 GLN A N 1
ATOM 1466 C CA . GLN A 1 189 ? -24.576 -14.243 25.389 1.00 74.75 189 GLN A CA 1
ATOM 1467 C C . GLN A 1 189 ? -25.062 -15.513 26.086 1.00 74.75 189 GLN A C 1
ATOM 1469 O O . GLN A 1 189 ? -25.919 -16.222 25.562 1.00 74.75 189 GLN A O 1
ATOM 1474 N N . ILE A 1 190 ? -24.499 -15.804 27.259 1.00 81.75 190 ILE A N 1
ATOM 1475 C CA . ILE A 1 190 ? -24.979 -16.882 28.126 1.00 81.75 190 ILE A CA 1
ATOM 1476 C C . ILE A 1 190 ? -26.269 -16.393 28.788 1.00 81.75 190 ILE A C 1
ATOM 1478 O O . ILE A 1 190 ? -26.270 -15.365 29.464 1.00 81.75 190 ILE A O 1
ATOM 1482 N N . GLU A 1 191 ? -27.362 -17.107 28.550 1.00 78.69 191 GLU A N 1
ATOM 1483 C CA . GLU A 1 191 ? -28.676 -16.824 29.129 1.00 78.69 191 GLU A CA 1
ATOM 1484 C C . GLU A 1 191 ? -28.875 -17.560 30.450 1.00 78.69 191 GLU A C 1
ATOM 1486 O O . GLU A 1 191 ? -29.523 -17.042 31.354 1.00 78.69 191 GLU A O 1
ATOM 1491 N N . GLU A 1 192 ? -28.322 -18.767 30.567 1.00 82.25 192 GLU A N 1
ATOM 1492 C CA . GLU A 1 192 ? -28.536 -19.622 31.727 1.00 82.25 192 GLU A CA 1
ATOM 1493 C C . GLU A 1 192 ? -27.326 -20.518 31.968 1.00 82.25 192 GLU A C 1
ATOM 1495 O O . GLU A 1 192 ? -26.727 -21.041 31.024 1.00 82.25 192 GLU A O 1
ATOM 1500 N N . LEU A 1 193 ? -26.987 -20.697 33.241 1.00 84.69 193 LEU A N 1
ATOM 1501 C CA . LEU A 1 193 ? -25.918 -21.570 33.694 1.00 84.69 193 LEU A CA 1
ATOM 1502 C C . LEU A 1 193 ? -26.467 -22.428 34.836 1.00 84.69 193 LEU A C 1
ATOM 1504 O O . LEU A 1 193 ? -26.756 -21.910 35.912 1.00 84.69 193 LEU A O 1
ATOM 1508 N N . VAL A 1 194 ? -26.643 -23.725 34.590 1.00 88.69 194 VAL A N 1
ATOM 1509 C CA . VAL A 1 194 ? -27.161 -24.677 35.579 1.00 88.69 194 VAL A CA 1
ATOM 1510 C C . VAL A 1 194 ? -26.078 -25.695 35.893 1.00 88.69 194 VAL A C 1
ATOM 1512 O O . VAL A 1 194 ? -25.700 -26.498 35.039 1.00 88.69 194 VAL A O 1
ATOM 1515 N N . GLU A 1 195 ? -25.579 -25.677 37.124 1.00 88.31 195 GLU A N 1
ATOM 1516 C CA . GLU A 1 195 ? -24.628 -26.681 37.592 1.00 88.31 195 GLU A CA 1
ATOM 1517 C C . GLU A 1 195 ? -25.302 -28.050 37.738 1.00 88.31 195 GLU A C 1
ATOM 1519 O O . GLU A 1 195 ? -26.442 -28.179 38.190 1.00 88.31 195 GLU A O 1
ATOM 1524 N N . ARG A 1 196 ? -24.584 -29.097 37.338 1.00 86.88 196 ARG A N 1
ATOM 1525 C CA . ARG A 1 196 ? -24.955 -30.500 37.517 1.00 86.88 196 ARG A CA 1
A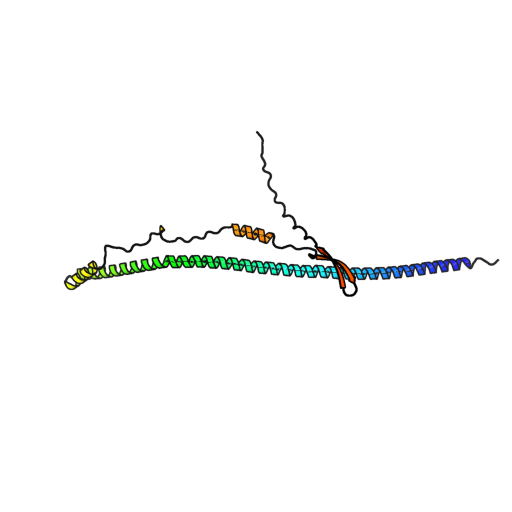TOM 1526 C C . ARG A 1 196 ? -23.771 -31.249 38.136 1.00 86.88 196 ARG A C 1
ATOM 1528 O O . ARG A 1 196 ? -22.630 -30.814 37.992 1.00 86.88 196 ARG A O 1
A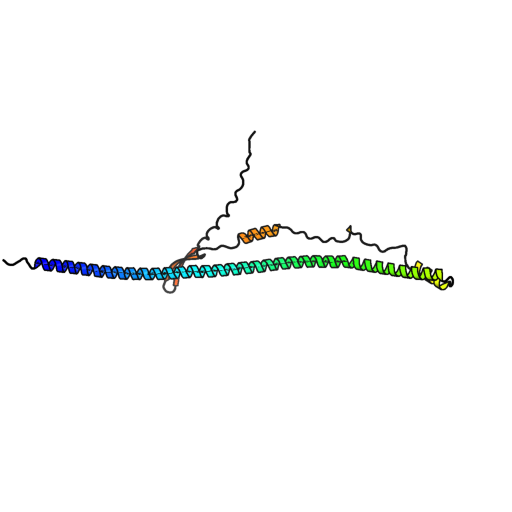TOM 1535 N N . PRO A 1 197 ? -23.982 -32.393 38.807 1.00 85.94 197 PRO A N 1
ATOM 1536 C CA . PRO A 1 197 ? -22.863 -33.184 39.312 1.00 85.94 197 PRO A CA 1
ATOM 1537 C C . PRO A 1 197 ? -21.877 -33.511 38.175 1.00 85.94 197 PRO A C 1
ATOM 1539 O O . PRO A 1 197 ? -22.251 -34.140 37.186 1.00 85.94 197 PRO A O 1
ATOM 1542 N N . GLY A 1 198 ? -20.640 -33.017 38.285 1.00 88.69 198 GLY A N 1
ATOM 1543 C CA . GLY A 1 198 ? -19.577 -33.206 37.290 1.00 88.69 198 GLY A CA 1
ATOM 1544 C C . GLY A 1 198 ? -19.714 -32.419 35.977 1.00 88.69 198 GLY A C 1
ATOM 1545 O O . GLY A 1 198 ? -18.927 -32.656 35.065 1.00 88.69 198 GLY A O 1
ATOM 1546 N N . SER A 1 199 ? -20.689 -31.512 35.831 1.00 86.44 199 SER A N 1
ATOM 1547 C CA . SER A 1 199 ? -20.872 -30.740 34.590 1.00 86.44 199 SER A CA 1
ATOM 1548 C C . SER A 1 199 ? -21.634 -29.426 34.793 1.00 86.44 199 SER A C 1
ATOM 1550 O O . SER A 1 199 ? -22.199 -29.164 35.847 1.00 86.44 199 SER A O 1
ATOM 1552 N N . VAL A 1 200 ? -21.669 -28.581 33.763 1.00 89.44 200 VAL A N 1
ATOM 1553 C CA . VAL A 1 200 ? -22.469 -27.352 33.750 1.00 89.44 200 VAL A CA 1
ATOM 1554 C C . VAL A 1 200 ? -23.242 -27.286 32.441 1.00 89.44 200 VAL A C 1
ATOM 1556 O O . VAL A 1 200 ? -22.661 -27.391 31.361 1.00 89.44 200 VAL A O 1
ATOM 1559 N N . LEU A 1 201 ? -24.558 -27.119 32.537 1.00 84.25 201 LEU A N 1
ATOM 1560 C CA . LEU A 1 201 ? -25.431 -26.883 31.397 1.00 84.25 201 LEU A CA 1
ATOM 1561 C C . LEU A 1 201 ? -25.478 -25.379 31.121 1.00 84.25 201 LEU A C 1
ATOM 1563 O O . LEU A 1 201 ? -25.918 -24.604 31.967 1.00 84.25 201 LEU A O 1
ATOM 1567 N N . VAL A 1 202 ? -25.035 -24.974 29.933 1.00 88.06 202 VAL A N 1
ATOM 1568 C CA . VAL A 1 202 ? -25.019 -23.570 29.507 1.00 88.06 202 VAL A CA 1
ATOM 1569 C C . VAL A 1 202 ? -26.038 -23.384 28.391 1.00 88.06 202 VAL A C 1
ATOM 1571 O O . VAL A 1 202 ? -25.960 -24.062 27.368 1.00 88.06 202 VAL A O 1
ATOM 1574 N N . ARG A 1 203 ? -26.981 -22.458 28.562 1.00 84.19 203 ARG A N 1
ATOM 1575 C CA . ARG A 1 203 ? -27.877 -21.994 27.495 1.00 84.19 203 ARG A CA 1
ATOM 1576 C C . ARG A 1 203 ? -27.357 -20.658 26.991 1.00 84.19 203 ARG A C 1
ATOM 1578 O O . ARG A 1 203 ? -27.099 -19.763 27.792 1.00 84.19 203 ARG A O 1
ATOM 1585 N N . TRP A 1 204 ? -27.185 -20.512 25.681 1.00 85.38 204 TRP A N 1
ATOM 1586 C CA . TRP A 1 204 ? -26.679 -19.279 25.079 1.00 85.38 204 TRP A CA 1
ATOM 1587 C C . TRP A 1 204 ? -27.458 -18.889 23.827 1.00 85.38 204 TRP A C 1
ATOM 1589 O O . TRP A 1 204 ? -28.002 -19.743 23.126 1.00 85.38 204 TRP A O 1
ATOM 1599 N N . CYS A 1 205 ? -27.465 -17.593 23.515 1.00 71.19 205 CYS A N 1
ATOM 1600 C CA . CYS A 1 205 ? -28.051 -17.049 22.297 1.00 71.19 205 CYS A CA 1
ATOM 1601 C C . CYS A 1 205 ? -27.023 -16.256 21.485 1.00 71.19 205 CYS A C 1
ATOM 1603 O O . CYS A 1 205 ? -26.088 -15.651 22.016 1.00 71.19 205 CYS A O 1
ATOM 1605 N N . LYS A 1 206 ? -27.189 -16.273 20.159 1.00 75.38 206 LYS A N 1
ATOM 1606 C CA . LYS A 1 206 ? -26.393 -15.457 19.239 1.00 75.38 206 LYS A CA 1
ATOM 1607 C C . LYS A 1 206 ? -27.000 -14.059 19.179 1.00 75.38 206 LYS A C 1
ATOM 1609 O O . LYS A 1 206 ? -28.123 -13.899 18.699 1.00 75.38 206 LYS A O 1
ATOM 1614 N N . VAL A 1 207 ? -26.260 -13.050 19.627 1.00 69.44 207 VAL A N 1
ATOM 1615 C CA . VAL A 1 207 ? -26.741 -11.665 19.598 1.00 69.44 207 VAL A CA 1
ATOM 1616 C C . VAL A 1 207 ? -26.538 -11.114 18.187 1.00 69.44 207 VAL A C 1
ATOM 1618 O O . VAL A 1 207 ? -25.432 -11.160 17.644 1.00 69.44 207 VAL A O 1
ATOM 1621 N N . ARG A 1 208 ? -27.609 -10.624 17.546 1.00 58.44 208 ARG A N 1
ATOM 1622 C CA . ARG A 1 208 ? -27.488 -10.014 16.213 1.00 58.44 208 ARG A CA 1
ATOM 1623 C C . ARG A 1 208 ? -26.732 -8.682 16.326 1.00 58.44 208 ARG A C 1
ATOM 1625 O O . ARG A 1 208 ? -27.064 -7.889 17.209 1.00 58.44 208 ARG A O 1
ATOM 1632 N N . PRO A 1 209 ? -25.762 -8.401 15.438 1.00 59.22 209 PRO A N 1
ATOM 1633 C CA . PRO A 1 209 ? -25.153 -7.081 15.376 1.00 59.22 209 PRO A CA 1
ATOM 1634 C C . PRO A 1 209 ? -26.225 -6.025 15.095 1.00 59.22 209 PRO A C 1
ATOM 1636 O O . PRO A 1 209 ? -27.151 -6.262 14.314 1.00 59.22 209 PRO A O 1
ATOM 1639 N N . ARG A 1 210 ? -26.090 -4.850 15.718 1.00 56.81 210 ARG A N 1
ATOM 1640 C CA . ARG A 1 210 ? -26.908 -3.684 15.368 1.00 56.81 210 ARG A CA 1
ATOM 1641 C C . ARG A 1 210 ? -26.656 -3.354 13.885 1.00 56.81 210 ARG A C 1
ATOM 1643 O O . ARG A 1 210 ? -25.485 -3.326 13.498 1.00 56.81 210 ARG A O 1
ATOM 1650 N N . PRO A 1 211 ? -27.695 -3.111 13.064 1.00 53.53 211 PRO A N 1
ATOM 1651 C CA . PRO A 1 211 ? -27.484 -2.638 11.701 1.00 53.53 211 PRO A CA 1
ATOM 1652 C C . PRO A 1 211 ? -26.681 -1.325 11.731 1.00 53.53 211 PRO A C 1
ATOM 1654 O O . PRO A 1 211 ? -26.837 -0.546 12.682 1.00 53.53 211 PRO A O 1
ATOM 1657 N N . PRO A 1 212 ? -25.788 -1.092 10.751 1.00 52.88 212 PRO A N 1
ATOM 1658 C CA . PRO A 1 212 ? -25.039 0.157 10.675 1.00 52.88 212 PRO A CA 1
ATOM 1659 C C . PRO A 1 212 ? -26.010 1.349 10.649 1.00 52.88 212 PRO A C 1
ATOM 1661 O O . PRO A 1 212 ? -27.120 1.206 10.135 1.00 52.88 212 PRO A O 1
ATOM 1664 N N . PRO A 1 213 ? -25.636 2.509 11.222 1.00 51.97 213 PRO A N 1
ATOM 1665 C CA . PRO A 1 213 ? -26.431 3.718 11.054 1.00 51.97 213 PRO A CA 1
ATOM 1666 C C . PRO A 1 213 ? -26.555 4.022 9.557 1.00 51.97 213 PRO A C 1
ATOM 1668 O O . PRO A 1 213 ? -25.554 3.964 8.839 1.00 51.97 213 PRO A O 1
ATOM 1671 N N . ASP A 1 214 ? -27.775 4.312 9.103 1.00 45.25 214 ASP A N 1
ATOM 1672 C CA . ASP A 1 214 ? -28.033 4.702 7.718 1.00 45.25 214 ASP A CA 1
ATOM 1673 C C . ASP A 1 214 ? -27.104 5.866 7.321 1.00 45.25 214 ASP A C 1
ATOM 1675 O O . ASP A 1 214 ? -26.844 6.754 8.146 1.00 45.25 214 ASP A O 1
ATOM 1679 N N . PRO A 1 215 ? -26.569 5.883 6.086 1.00 46.50 215 PRO A N 1
ATOM 1680 C CA . PRO A 1 215 ? -25.783 7.016 5.618 1.00 46.50 215 PRO A CA 1
ATOM 1681 C C . PRO A 1 215 ? -26.623 8.303 5.713 1.00 46.50 215 PRO A C 1
ATOM 1683 O O . PRO A 1 215 ? -27.832 8.259 5.467 1.00 46.50 215 PRO A O 1
ATOM 1686 N N . PRO A 1 216 ? -26.020 9.460 6.056 1.00 45.31 216 PRO A N 1
ATOM 1687 C CA . PRO A 1 216 ? -26.745 10.722 6.064 1.00 45.31 216 PRO A CA 1
ATOM 1688 C C . PRO A 1 216 ? -27.315 10.962 4.664 1.00 45.31 216 PRO A C 1
ATOM 1690 O O . PRO A 1 216 ? -26.583 10.944 3.676 1.00 45.31 216 PRO A O 1
ATOM 1693 N N . TYR A 1 217 ? -28.636 11.111 4.609 1.00 44.09 217 TYR A N 1
ATOM 1694 C CA . TYR A 1 217 ? -29.457 11.314 3.422 1.00 44.09 217 TYR A CA 1
ATOM 1695 C C . TYR A 1 217 ? -28.739 12.084 2.301 1.00 44.09 217 TYR A C 1
ATOM 1697 O O . TYR A 1 217 ? -28.424 13.266 2.442 1.00 44.09 217 TYR A O 1
ATOM 1705 N N . LEU A 1 218 ? -28.550 11.433 1.150 1.00 41.56 218 LEU A N 1
ATOM 1706 C CA . LEU A 1 218 ? -28.381 12.137 -0.117 1.00 41.56 218 LEU A CA 1
ATOM 1707 C C . LEU A 1 218 ? -29.738 12.757 -0.469 1.00 41.56 218 LEU A C 1
ATOM 1709 O O . LEU A 1 218 ? -30.673 12.052 -0.846 1.00 41.56 218 LEU A O 1
ATOM 1713 N N . LEU A 1 219 ? -29.852 14.078 -0.331 1.00 41.88 219 LEU A N 1
ATOM 1714 C CA . LEU A 1 219 ? -30.911 14.842 -0.983 1.00 41.88 219 LEU A CA 1
ATOM 1715 C C . LEU A 1 219 ? -30.725 14.693 -2.496 1.00 41.88 219 LEU A C 1
ATOM 1717 O O . LEU A 1 219 ? -29.878 15.352 -3.094 1.00 41.88 219 LEU A O 1
ATOM 1721 N N . VAL A 1 220 ? -31.505 13.808 -3.113 1.00 43.28 220 VAL A N 1
ATOM 1722 C CA . VAL A 1 220 ? -31.628 13.759 -4.571 1.00 43.28 220 VAL A CA 1
ATOM 1723 C C . VAL A 1 220 ? -32.524 14.932 -4.985 1.00 43.28 220 VAL A C 1
ATOM 1725 O O . VAL A 1 220 ? -33.661 15.010 -4.511 1.00 43.28 220 VAL A O 1
ATOM 1728 N N . PRO A 1 221 ? -32.063 15.873 -5.827 1.00 42.38 221 PRO A N 1
ATOM 1729 C CA . PRO A 1 221 ? -32.925 16.938 -6.314 1.00 42.38 221 PRO A CA 1
ATOM 1730 C C . PRO A 1 221 ? -34.034 16.346 -7.190 1.00 42.38 221 PRO A C 1
ATOM 1732 O O . PRO A 1 221 ? -33.775 15.611 -8.141 1.00 42.38 221 PRO A O 1
ATOM 1735 N N . VAL A 1 222 ? -35.283 16.687 -6.872 1.00 47.00 222 VAL A N 1
ATOM 1736 C CA . VAL A 1 222 ? -36.440 16.393 -7.724 1.00 47.00 222 VAL A CA 1
ATOM 1737 C C . VAL A 1 222 ? -36.301 17.218 -9.009 1.00 47.00 222 VAL A C 1
ATOM 1739 O O . VAL A 1 222 ? -36.196 18.446 -8.913 1.00 47.00 222 VAL A O 1
ATOM 1742 N N . PRO A 1 223 ? -36.320 16.612 -10.210 1.00 43.41 223 PRO A N 1
ATOM 1743 C CA . PRO A 1 223 ? -36.331 17.382 -11.443 1.00 43.41 223 PRO A CA 1
ATOM 1744 C C . PRO A 1 223 ? -37.641 18.174 -11.528 1.00 43.41 223 PRO A C 1
ATOM 1746 O O . PRO A 1 223 ? -38.733 17.622 -11.664 1.00 43.41 223 PRO A O 1
ATOM 1749 N N . ARG A 1 224 ? -37.535 19.503 -11.429 1.00 50.69 224 ARG A N 1
ATOM 1750 C CA . ARG A 1 224 ? -38.626 20.413 -11.779 1.00 50.69 224 ARG A CA 1
ATOM 1751 C C . ARG A 1 224 ? -38.795 20.390 -13.295 1.00 50.69 224 ARG A C 1
ATOM 1753 O O . ARG A 1 224 ? -37.996 20.995 -13.999 1.00 50.69 224 ARG A O 1
ATOM 1760 N N . GLY A 1 225 ? -39.869 19.767 -13.770 1.00 45.78 225 GLY A N 1
ATOM 1761 C CA . GLY A 1 225 ? -40.402 20.050 -15.102 1.00 45.78 225 GLY A CA 1
ATOM 1762 C C . GLY A 1 225 ? -40.753 18.829 -15.939 1.00 45.78 225 GLY A C 1
ATOM 1763 O O . GLY A 1 225 ? -40.122 18.586 -16.955 1.00 45.78 225 GLY A O 1
ATOM 1764 N N . LEU A 1 226 ? -41.830 18.136 -15.578 1.00 41.44 226 LEU A N 1
ATOM 1765 C CA . LEU A 1 226 ? -42.699 17.498 -16.566 1.00 41.44 226 LEU A CA 1
ATOM 1766 C C . LEU A 1 226 ? -43.959 18.359 -16.652 1.00 41.44 226 LEU A C 1
ATOM 1768 O O . LEU A 1 226 ? -44.899 18.200 -15.876 1.00 41.44 226 LEU A O 1
ATOM 1772 N N . ARG A 1 227 ? -43.935 19.345 -17.555 1.00 41.12 227 ARG A N 1
ATOM 1773 C CA . ARG A 1 227 ? -45.171 19.912 -18.094 1.00 41.12 227 ARG A CA 1
ATOM 1774 C C . ARG A 1 227 ? -45.582 18.988 -19.231 1.00 41.12 227 ARG A C 1
ATOM 1776 O O . ARG A 1 227 ? -44.890 18.927 -20.240 1.00 41.12 227 ARG A O 1
ATOM 1783 N N . PHE A 1 228 ? -46.667 18.256 -19.020 1.00 41.72 228 PHE A N 1
ATOM 1784 C CA . PHE A 1 228 ? -47.388 17.607 -20.101 1.00 41.72 228 PHE A CA 1
ATOM 1785 C C . PHE A 1 228 ? -47.990 18.708 -20.981 1.00 41.72 228 PHE A C 1
ATOM 1787 O O . PHE A 1 228 ? -48.730 19.560 -20.481 1.00 41.72 228 PHE A O 1
ATOM 1794 N N . ALA A 1 229 ? -47.607 18.705 -22.251 1.00 47.59 229 ALA A N 1
ATOM 1795 C CA . ALA A 1 229 ? -48.333 19.305 -23.359 1.00 47.59 229 ALA A CA 1
ATOM 1796 C C . ALA A 1 229 ? -48.636 18.172 -24.340 1.00 47.59 229 ALA A C 1
ATOM 1798 O O . ALA A 1 229 ? -47.744 17.304 -24.493 1.00 47.59 229 ALA A O 1
#

Foldseek 3Di:
DDDDPPPVVVVVVVVVVVVVVVVVVVVVVVVVVVVVVVVVVVVVVVVVVVVVVVVVVVVVVVVVVVVVVVVVVVVVVVVVVVVVVVVVVVLCVVQVVVVVVLVVVVVVLVVLVVVLVVLCVVVVVVPDDPVSNVVSVVSVVVNPPVDDDDDDDPVRRDDDDDDDDCVVVVVVVVDVVPPDDDAPDDQKDFPDWDDDVVDIDTDIDGDDGDPPPDDDDDPDDDDPDDDDD

Organism: Megalops atlanticus (NCBI:txid7932)

Secondary structure (DSSP, 8-state):
---STTHHHHHHHHHHHHHHHHHHHHHHHHHHHHHHHHHHHHHHHHHHHHHHHHHHHHHHHHHHHHHH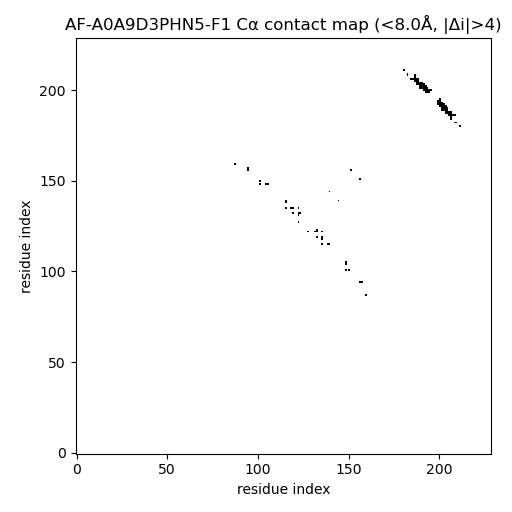HHHHHHHHHHHHHHHHHHHHHHHHHHHHHHHHHHHHHHHHHHHHHHHHHHHHHHHHHT---HHHHHHHHHHHHHS-TT-PPP---GGGS--------SHHHHHHHHHHHT-----SS-SEEEEEEEEETTEEEEEEEEPPPPPPPPPP---PPP-------

Solvent-accessible surface area (backbone atoms only — not comparable to full-atom values): 14061 Å² total; per-residue (Å²): 146,78,90,72,82,68,64,63,59,54,52,54,52,51,52,51,51,51,53,52,48,53,51,50,54,50,50,52,52,51,54,52,51,51,51,53,50,53,53,50,52,51,52,52,53,49,54,52,49,49,55,52,50,52,49,52,53,50,52,51,52,52,51,52,53,53,51,53,50,51,53,52,52,52,48,55,52,50,52,54,50,52,51,53,50,50,53,49,53,48,52,49,56,68,60,46,52,62,51,54,53,52,49,51,53,49,53,52,49,51,54,52,50,53,52,49,50,54,51,47,54,50,46,64,73,61,77,75,57,71,69,58,50,51,51,46,54,54,50,55,72,68,46,65,86,92,63,78,86,89,72,83,54,76,90,76,48,90,80,90,81,85,89,83,75,71,64,62,59,54,54,52,51,59,52,59,78,66,60,80,84,88,62,98,62,60,65,61,43,80,79,42,79,47,81,47,96,95,47,69,51,74,43,68,46,76,50,77,72,75,77,76,81,77,76,83,77,80,82,74,81,77,84,87,76,86,76,88,127